Protein AF-A0AAV3Z1A8-F1 (afdb_monomer)

Foldseek 3Di:
DLLVLLVQLVVQLLLQDLPLCSLQSSLVSVCVDPVDDNDSVVSSVVLVVLLVVLVVVVVVCVVPVDDDDDDSSNVSSVSVVVSNVVSVVVNVVVVVPDDDDDDDDDDDDDDDDDDDDDDDDDDDDPPPPDDPVVVVVVVVVVVVVVVVVVVVVVVVVVVVVVVVVVVVVVVVVVVVVVVVVVVVVVVVVVVVVVCVVVVVVPD

Structure (mmCIF, N/CA/C/O backbone):
data_AF-A0AAV3Z1A8-F1
#
_entry.id   AF-A0AAV3Z1A8-F1
#
loop_
_atom_site.group_PDB
_atom_site.id
_atom_site.type_symbol
_atom_site.label_atom_id
_atom_site.label_alt_id
_atom_site.label_comp_id
_atom_site.label_asym_id
_atom_site.label_entity_id
_atom_site.label_seq_id
_atom_site.pdbx_PDB_ins_code
_atom_site.Cartn_x
_atom_site.Cartn_y
_atom_site.Cartn_z
_atom_site.occupancy
_atom_site.B_iso_or_equiv
_atom_site.auth_seq_id
_atom_site.auth_comp_id
_atom_site.auth_asym_id
_atom_site.auth_atom_id
_atom_site.pdbx_PDB_model_num
ATOM 1 N N . MET A 1 1 ? -17.062 -5.062 -14.850 1.00 76.31 1 MET A N 1
ATOM 2 C CA . MET A 1 1 ? -16.165 -5.768 -15.789 1.00 76.31 1 MET A CA 1
ATOM 3 C C . MET A 1 1 ? -14.714 -5.645 -15.342 1.00 76.31 1 MET A C 1
ATOM 5 O O . MET A 1 1 ? -14.078 -6.667 -15.139 1.00 76.31 1 MET A O 1
ATOM 9 N N . ASP A 1 2 ? -14.235 -4.425 -15.082 1.00 82.81 2 ASP A N 1
ATOM 10 C CA . ASP A 1 2 ? -12.864 -4.141 -14.620 1.00 82.81 2 ASP A CA 1
ATOM 11 C C . ASP A 1 2 ? -12.434 -4.946 -13.389 1.00 82.81 2 ASP A C 1
ATOM 13 O O . ASP A 1 2 ? -11.383 -5.568 -13.406 1.00 82.81 2 ASP A O 1
ATOM 17 N N . VAL A 1 3 ? -13.262 -4.981 -12.339 1.00 86.25 3 VAL A N 1
ATOM 18 C CA . VAL A 1 3 ? -12.967 -5.708 -11.090 1.00 86.25 3 VAL A CA 1
ATOM 19 C C . VAL A 1 3 ? -12.757 -7.204 -11.343 1.00 86.25 3 VAL A C 1
ATOM 21 O O . VAL A 1 3 ? -11.792 -7.782 -10.859 1.00 86.25 3 VAL A O 1
ATOM 24 N N . LEU A 1 4 ? -13.621 -7.825 -12.154 1.00 86.38 4 LEU A N 1
ATOM 25 C CA . LEU A 1 4 ? -13.479 -9.235 -12.528 1.00 86.38 4 LEU A CA 1
ATOM 26 C C . LEU A 1 4 ? -12.197 -9.464 -13.329 1.00 86.38 4 LEU A C 1
ATOM 28 O O . LEU A 1 4 ? -11.460 -10.396 -13.044 1.00 86.38 4 LEU A O 1
ATOM 32 N N . MET A 1 5 ? -11.899 -8.586 -14.289 1.00 88.19 5 MET A N 1
ATOM 33 C CA . MET A 1 5 ? -10.659 -8.659 -15.061 1.00 88.19 5 MET A CA 1
ATOM 34 C C . MET A 1 5 ? -9.424 -8.576 -14.156 1.00 88.19 5 MET A C 1
ATOM 36 O O . MET A 1 5 ? -8.503 -9.367 -14.315 1.00 88.19 5 MET A O 1
ATOM 40 N N . LEU A 1 6 ? -9.414 -7.648 -13.196 1.00 87.06 6 LEU A N 1
ATOM 41 C CA . LEU A 1 6 ? -8.306 -7.472 -12.257 1.00 87.06 6 LEU A CA 1
ATOM 42 C C . LEU A 1 6 ? -8.126 -8.694 -11.352 1.00 87.06 6 LEU A C 1
ATOM 44 O O . LEU A 1 6 ? -7.004 -9.170 -11.213 1.00 87.06 6 LEU A O 1
ATOM 48 N N . ARG A 1 7 ? -9.215 -9.253 -10.810 1.00 88.62 7 ARG A N 1
ATOM 49 C CA . ARG A 1 7 ? -9.169 -10.489 -10.010 1.00 88.62 7 ARG A CA 1
ATOM 50 C C . ARG A 1 7 ? -8.559 -11.655 -10.790 1.00 88.62 7 ARG A C 1
ATOM 52 O O . ARG A 1 7 ? -7.703 -12.354 -10.262 1.00 88.62 7 ARG A O 1
ATOM 59 N N . GLU A 1 8 ? -8.949 -11.835 -12.050 1.00 88.94 8 GLU A N 1
ATOM 60 C CA . GLU A 1 8 ? -8.406 -12.902 -12.902 1.00 88.94 8 GLU A CA 1
ATOM 61 C C . GLU A 1 8 ? -6.927 -12.678 -13.243 1.00 88.94 8 GLU A C 1
ATOM 63 O O . GLU A 1 8 ? -6.120 -13.609 -13.224 1.00 88.94 8 GLU A O 1
ATOM 68 N N . VAL A 1 9 ? -6.531 -11.427 -13.497 1.00 87.12 9 VAL A N 1
ATOM 69 C CA . VAL A 1 9 ? -5.122 -11.073 -13.715 1.00 87.12 9 VAL A CA 1
ATOM 70 C C . VAL A 1 9 ? -4.281 -11.393 -12.476 1.00 87.12 9 VAL A C 1
ATOM 72 O O . VAL A 1 9 ? -3.215 -11.996 -12.617 1.00 87.12 9 VAL A O 1
ATOM 75 N N . LEU A 1 10 ? -4.764 -11.046 -11.281 1.00 86.94 10 LEU A N 1
ATOM 76 C CA . LEU A 1 10 ? -4.097 -11.337 -10.009 1.00 86.94 10 LEU A CA 1
ATOM 77 C C . LEU A 1 10 ? -3.998 -12.845 -9.750 1.00 86.94 10 LEU A C 1
ATOM 79 O O . LEU A 1 10 ? -2.912 -13.353 -9.471 1.00 86.94 10 LEU A O 1
ATOM 83 N N . ALA A 1 11 ? -5.101 -13.577 -9.934 1.00 86.31 11 ALA A N 1
ATOM 84 C CA . ALA A 1 11 ? -5.150 -15.029 -9.765 1.00 86.31 11 ALA A CA 1
ATOM 85 C C . ALA A 1 11 ? -4.169 -15.761 -10.693 1.00 86.31 11 ALA A C 1
ATOM 87 O O . ALA A 1 11 ? -3.612 -16.795 -10.328 1.00 86.31 11 ALA A O 1
ATOM 88 N N . SER A 1 12 ? -3.912 -15.203 -11.878 1.00 83.19 12 SER A N 1
ATOM 89 C CA . SER A 1 12 ? -2.992 -15.789 -12.848 1.00 83.19 12 SER A CA 1
ATOM 90 C C . SER A 1 12 ? -1.511 -15.719 -12.444 1.00 83.19 12 SER A C 1
ATOM 92 O O . SER A 1 12 ? -0.687 -16.391 -13.067 1.00 83.19 12 SER A O 1
ATOM 94 N N . GLN A 1 13 ? -1.158 -14.893 -11.445 1.00 80.94 13 GLN A N 1
ATOM 95 C CA . GLN A 1 13 ? 0.213 -14.670 -10.955 1.00 80.94 13 GLN A CA 1
ATOM 96 C C . GLN A 1 13 ? 1.249 -14.414 -12.065 1.00 80.94 13 GLN A C 1
ATOM 98 O O . GLN A 1 13 ? 2.446 -14.669 -11.909 1.00 80.94 13 GLN A O 1
ATOM 103 N N . ALA A 1 14 ? 0.802 -13.887 -13.206 1.00 81.44 14 ALA A N 1
ATOM 104 C CA . ALA A 1 14 ? 1.613 -13.767 -14.410 1.00 81.44 14 ALA A CA 1
ATOM 105 C C . ALA A 1 14 ? 2.883 -12.919 -14.202 1.00 81.44 14 ALA A C 1
ATOM 107 O O . ALA A 1 14 ? 3.898 -13.152 -14.856 1.00 81.44 14 ALA A O 1
ATOM 108 N N . PHE A 1 15 ? 2.839 -11.973 -13.262 1.00 80.19 15 PHE A N 1
ATOM 109 C CA . PHE A 1 15 ? 3.929 -11.057 -12.921 1.00 80.19 15 PHE A CA 1
ATOM 110 C C . PHE A 1 15 ? 5.060 -11.696 -12.110 1.00 80.19 15 PHE A C 1
ATOM 112 O O . PHE A 1 15 ? 6.178 -11.197 -12.141 1.00 80.19 15 PHE A O 1
ATOM 119 N N . LEU A 1 16 ? 4.824 -12.836 -11.455 1.00 77.25 16 LEU A N 1
ATOM 120 C CA . LEU A 1 16 ? 5.855 -13.543 -10.686 1.00 77.25 16 LEU A CA 1
ATOM 121 C C . LEU A 1 16 ? 6.781 -14.401 -11.565 1.00 77.25 16 LEU A C 1
ATOM 123 O O . LEU A 1 16 ? 7.729 -15.018 -11.072 1.00 77.25 16 LEU A O 1
ATOM 127 N N . GLN A 1 17 ? 6.521 -14.463 -12.873 1.00 74.81 17 GLN A N 1
ATOM 128 C CA . GLN A 1 17 ? 7.343 -15.208 -13.817 1.00 74.81 17 GLN A CA 1
ATOM 129 C C . GLN A 1 17 ? 8.618 -14.428 -14.177 1.00 74.81 17 GLN A C 1
ATOM 131 O O . GLN A 1 17 ? 8.582 -13.240 -14.484 1.00 74.81 17 GLN A O 1
ATOM 136 N N . LYS A 1 18 ? 9.764 -15.122 -14.219 1.00 66.50 18 LYS A N 1
ATOM 137 C CA . LYS A 1 18 ? 11.111 -14.536 -14.416 1.00 66.50 18 LYS A CA 1
ATOM 138 C C . LYS A 1 18 ? 11.371 -13.894 -15.791 1.00 66.50 18 LYS A C 1
ATOM 140 O O . LYS A 1 18 ? 12.499 -13.520 -16.083 1.00 66.50 18 LYS A O 1
ATOM 145 N N . ASN A 1 19 ? 10.375 -13.823 -16.668 1.00 68.50 19 ASN A N 1
ATOM 146 C CA . ASN A 1 19 ? 10.551 -13.460 -18.075 1.00 68.50 19 ASN A CA 1
ATOM 147 C C . ASN A 1 19 ? 10.231 -11.988 -18.385 1.00 68.50 19 ASN A C 1
ATOM 149 O O . ASN A 1 19 ? 10.360 -11.591 -19.538 1.00 68.50 19 ASN A O 1
ATOM 153 N N . GLY A 1 20 ? 9.789 -11.183 -17.408 1.00 69.06 20 GLY A N 1
ATOM 154 C CA . GLY A 1 20 ? 9.393 -9.785 -17.649 1.00 69.06 20 GLY A CA 1
ATOM 155 C C . GLY A 1 20 ? 8.190 -9.641 -18.596 1.00 69.06 20 GLY A C 1
ATOM 156 O O . GLY A 1 20 ? 7.862 -8.544 -19.040 1.00 69.06 20 GLY A O 1
ATOM 157 N N . LEU A 1 21 ? 7.512 -10.750 -18.915 1.00 79.12 21 LEU A N 1
ATOM 158 C CA . LEU A 1 21 ? 6.366 -10.810 -19.823 1.00 79.12 21 LEU A CA 1
ATOM 159 C C . LEU A 1 21 ? 5.036 -10.851 -19.061 1.00 79.12 21 LEU A C 1
ATOM 161 O O . LEU A 1 21 ? 4.010 -11.189 -19.649 1.00 79.12 21 LEU A O 1
ATOM 165 N N . GLY A 1 22 ? 5.021 -10.472 -17.779 1.00 82.50 22 GLY A N 1
ATOM 166 C CA . GLY A 1 22 ? 3.860 -10.628 -16.897 1.00 82.50 22 GLY A CA 1
ATOM 167 C C . GLY A 1 22 ? 2.566 -10.041 -17.459 1.00 82.50 22 GLY A C 1
ATOM 168 O O . GLY A 1 22 ? 1.536 -10.706 -17.457 1.00 82.50 22 GLY A O 1
ATOM 169 N N . ARG A 1 23 ? 2.624 -8.857 -18.081 1.00 82.06 23 ARG A N 1
ATOM 170 C CA . ARG A 1 23 ? 1.449 -8.238 -18.725 1.00 82.06 23 ARG A CA 1
ATOM 171 C C . ARG A 1 23 ? 0.947 -9.001 -19.950 1.00 82.06 23 ARG A C 1
ATOM 173 O O . ARG A 1 23 ? -0.256 -9.046 -20.194 1.00 82.06 23 ARG A O 1
ATOM 180 N N . LYS A 1 24 ? 1.861 -9.566 -20.742 1.00 84.12 24 LYS A N 1
ATOM 181 C CA . LYS A 1 24 ? 1.503 -10.380 -21.909 1.00 84.12 24 LYS A CA 1
ATOM 182 C C . LYS A 1 24 ? 0.855 -11.681 -21.442 1.00 84.12 24 LYS A C 1
ATOM 184 O O . LYS A 1 24 ? -0.243 -11.991 -21.881 1.00 84.12 24 LYS A O 1
ATOM 189 N N . ASN A 1 25 ? 1.482 -12.355 -20.483 1.00 85.88 25 ASN A N 1
ATOM 190 C CA . ASN A 1 25 ? 1.005 -13.626 -19.949 1.00 85.88 25 ASN A CA 1
ATOM 191 C C . ASN A 1 25 ? -0.345 -13.456 -19.233 1.00 85.88 25 ASN A C 1
ATOM 193 O O . ASN A 1 25 ? -1.235 -14.279 -19.404 1.00 85.88 25 ASN A O 1
ATOM 197 N N . ALA A 1 26 ? -0.550 -12.349 -18.513 1.00 85.62 26 ALA A N 1
ATOM 198 C CA . ALA A 1 26 ? -1.846 -11.995 -17.940 1.00 85.62 26 ALA A CA 1
ATOM 199 C C . ALA A 1 26 ? -2.930 -11.845 -19.020 1.00 85.62 26 ALA A C 1
ATOM 201 O O . ALA A 1 26 ? -4.020 -12.396 -18.889 1.00 85.62 26 ALA A O 1
ATOM 202 N N . ALA A 1 27 ? -2.633 -11.128 -20.108 1.00 85.62 27 ALA A N 1
ATOM 203 C CA . ALA A 1 27 ? -3.575 -10.955 -21.211 1.00 85.62 27 ALA A CA 1
ATOM 204 C C . ALA A 1 27 ? -3.868 -12.283 -21.938 1.00 85.62 27 ALA A C 1
ATOM 206 O O . ALA A 1 27 ? -5.027 -12.544 -22.266 1.00 85.62 27 ALA A O 1
ATOM 207 N N . ASP A 1 28 ? -2.851 -13.131 -22.125 1.00 86.50 28 ASP A N 1
ATOM 208 C CA . ASP A 1 28 ? -2.975 -14.471 -22.713 1.00 86.50 28 ASP A CA 1
ATOM 209 C C . ASP A 1 28 ? -3.840 -15.394 -21.834 1.00 86.50 28 ASP A C 1
ATOM 211 O O . ASP A 1 28 ? -4.695 -16.115 -22.347 1.00 86.50 28 ASP A O 1
ATOM 215 N N . ASN A 1 29 ? -3.687 -15.334 -20.509 1.00 85.69 29 ASN A N 1
ATOM 216 C CA . ASN A 1 29 ? -4.499 -16.108 -19.565 1.00 85.69 29 ASN A CA 1
ATOM 217 C C . ASN A 1 29 ? -5.956 -15.658 -19.575 1.00 85.69 29 ASN A C 1
ATOM 219 O O . ASN A 1 29 ? -6.864 -16.487 -19.611 1.00 85.69 29 ASN A O 1
ATOM 223 N N . LEU A 1 30 ? -6.192 -14.344 -19.626 1.00 86.75 30 LEU A N 1
ATOM 224 C CA . LEU A 1 30 ? -7.544 -13.833 -19.759 1.00 86.75 30 LEU A CA 1
ATOM 225 C C . LEU A 1 30 ? -8.202 -14.409 -21.022 1.00 86.75 30 LEU A C 1
ATOM 227 O O . LEU A 1 30 ? -9.392 -14.723 -20.972 1.00 86.75 30 LEU A O 1
ATOM 231 N N . LEU A 1 31 ? -7.502 -14.508 -22.167 1.00 85.12 31 LEU A N 1
ATOM 232 C CA . LEU A 1 31 ? -8.096 -14.966 -23.442 1.00 85.12 31 LEU A CA 1
ATOM 233 C C . LEU A 1 31 ? -8.766 -16.335 -23.350 1.00 85.12 31 LEU A C 1
ATOM 235 O O . LEU A 1 31 ? -9.715 -16.593 -24.086 1.00 85.12 31 LEU A O 1
ATOM 239 N N . GLN A 1 32 ? -8.283 -17.183 -22.448 1.00 84.19 32 GLN A N 1
ATOM 240 C CA . GLN A 1 32 ? -8.809 -18.526 -22.227 1.00 84.19 32 GLN A CA 1
ATOM 241 C C . GLN A 1 32 ? -10.168 -18.510 -21.512 1.00 84.19 32 GLN A C 1
ATOM 243 O O . GLN A 1 32 ? -10.882 -19.510 -21.512 1.00 84.19 32 GLN A O 1
ATOM 248 N N . LEU A 1 33 ? -10.546 -17.373 -20.922 1.00 83.50 33 LEU A N 1
ATOM 249 C CA . LEU A 1 33 ? -11.790 -17.213 -20.189 1.00 83.50 33 LEU A CA 1
ATOM 250 C C . LEU A 1 33 ? -12.920 -16.734 -21.120 1.00 83.50 33 LEU A C 1
ATOM 252 O O . LEU A 1 33 ? -12.796 -15.676 -21.752 1.00 83.50 33 LEU A O 1
ATOM 256 N N . PRO A 1 34 ? -14.069 -17.438 -21.145 1.00 81.69 34 PRO A N 1
ATOM 257 C CA . PRO A 1 34 ? -15.191 -17.133 -22.039 1.00 81.69 34 PRO A CA 1
ATOM 258 C C . PRO A 1 34 ? -15.918 -15.829 -21.679 1.00 81.69 34 PRO A C 1
ATOM 260 O O . PRO A 1 34 ? -16.685 -15.302 -22.478 1.00 81.69 34 PRO A O 1
ATOM 263 N N . VAL A 1 35 ? -15.679 -15.303 -20.475 1.00 84.62 35 VAL A N 1
ATOM 264 C CA . VAL A 1 35 ? -16.327 -14.095 -19.942 1.00 84.62 35 VAL A CA 1
ATOM 265 C C . VAL A 1 35 ? -15.808 -12.818 -20.619 1.00 84.62 35 VAL A C 1
ATOM 267 O O . VAL A 1 35 ? -16.458 -11.777 -20.564 1.00 84.62 35 VAL A O 1
ATOM 270 N N . PHE A 1 36 ? -14.652 -12.878 -21.283 1.00 81.12 36 PHE A N 1
ATOM 271 C CA . PHE A 1 36 ? -13.975 -11.705 -21.832 1.00 81.12 36 PHE A CA 1
ATOM 272 C C . PHE A 1 36 ? -13.894 -11.745 -23.376 1.00 81.12 36 PHE A C 1
ATOM 274 O O . PHE A 1 36 ? -13.759 -12.823 -23.957 1.00 81.12 36 PHE A O 1
ATOM 281 N N . PRO A 1 37 ? -13.894 -10.591 -24.077 1.00 78.62 37 PRO A N 1
ATOM 282 C CA . PRO A 1 37 ? -13.829 -10.537 -25.548 1.00 78.62 37 PRO A CA 1
ATOM 283 C C . PRO A 1 37 ? -12.495 -11.063 -26.102 1.00 78.62 37 PRO A C 1
ATOM 285 O O . PRO A 1 37 ? -11.460 -10.688 -25.568 1.00 78.62 37 PRO A O 1
ATOM 288 N N . PRO A 1 38 ? -12.426 -11.864 -27.177 1.00 76.50 38 PRO A N 1
ATOM 289 C CA . PRO A 1 38 ? -11.227 -12.629 -27.581 1.00 76.50 38 PRO A CA 1
ATOM 290 C C . PRO A 1 38 ? -10.030 -11.811 -28.123 1.00 76.50 38 PRO A C 1
ATOM 292 O O . PRO A 1 38 ? -9.092 -12.377 -28.675 1.00 76.50 38 PRO A O 1
ATOM 295 N N . MET A 1 39 ? -10.021 -10.484 -27.987 1.00 79.44 39 MET A N 1
ATOM 296 C CA . MET A 1 39 ? -8.947 -9.632 -28.506 1.00 79.44 39 MET A CA 1
ATOM 297 C C . MET A 1 39 ? -7.838 -9.398 -27.472 1.00 79.44 39 MET A C 1
ATOM 299 O O . MET A 1 39 ? -8.053 -8.735 -26.457 1.00 79.44 39 MET A O 1
ATOM 303 N N . LEU A 1 40 ? -6.631 -9.900 -27.757 1.00 72.19 40 LEU A N 1
ATOM 304 C CA . LEU A 1 40 ? -5.463 -9.787 -26.871 1.00 72.19 40 LEU A CA 1
ATOM 305 C C . LEU A 1 40 ? -5.012 -8.337 -26.662 1.00 72.19 40 LEU A C 1
ATOM 307 O O . LEU A 1 40 ? -4.776 -7.906 -25.534 1.00 72.19 40 LEU A O 1
ATOM 311 N N . THR A 1 41 ? -4.882 -7.594 -27.764 1.00 74.44 41 THR A N 1
ATOM 312 C CA . THR A 1 41 ? -4.436 -6.194 -27.776 1.00 74.44 41 THR A CA 1
ATOM 313 C C . THR A 1 41 ? -5.360 -5.329 -26.936 1.00 74.44 41 THR A C 1
ATOM 315 O O . THR A 1 41 ? -4.886 -4.648 -26.031 1.00 74.44 41 THR A O 1
ATOM 318 N N . ALA A 1 42 ? -6.672 -5.479 -27.131 1.00 76.94 42 ALA A N 1
ATOM 319 C CA . ALA A 1 42 ? -7.680 -4.777 -26.347 1.00 76.94 42 ALA A CA 1
ATOM 320 C C . ALA A 1 42 ? -7.541 -5.054 -24.840 1.00 76.94 42 ALA A C 1
ATOM 322 O O . ALA A 1 42 ? -7.588 -4.128 -24.043 1.00 76.94 42 ALA A O 1
ATOM 323 N N . ARG A 1 43 ? -7.295 -6.303 -24.420 1.00 76.06 43 ARG A N 1
ATOM 324 C CA . ARG A 1 43 ? -7.154 -6.651 -22.989 1.00 76.06 43 ARG A CA 1
ATOM 325 C C . ARG A 1 43 ? -5.895 -6.073 -22.362 1.00 76.06 43 ARG A C 1
ATOM 327 O O . ARG A 1 43 ? -5.951 -5.527 -21.263 1.00 76.06 43 ARG A O 1
ATOM 334 N N . ARG A 1 44 ? -4.765 -6.170 -23.067 1.00 81.25 44 ARG A N 1
ATOM 335 C CA . ARG A 1 44 ? -3.501 -5.579 -22.616 1.00 81.25 44 ARG A CA 1
ATOM 336 C C . ARG A 1 44 ? -3.639 -4.064 -22.472 1.00 81.25 44 ARG A C 1
ATOM 338 O O . ARG A 1 44 ? -3.191 -3.504 -21.476 1.00 81.25 44 ARG A O 1
ATOM 345 N N . GLU A 1 45 ? -4.265 -3.415 -23.447 1.00 81.50 45 GLU A N 1
ATOM 346 C CA . GLU A 1 45 ? -4.532 -1.977 -23.430 1.00 81.50 45 GLU A CA 1
ATOM 347 C C . GLU A 1 45 ? -5.494 -1.592 -22.306 1.00 81.50 45 GLU A C 1
ATOM 349 O O . GLU A 1 45 ? -5.191 -0.662 -21.567 1.00 81.50 45 GLU A O 1
ATOM 354 N N . CY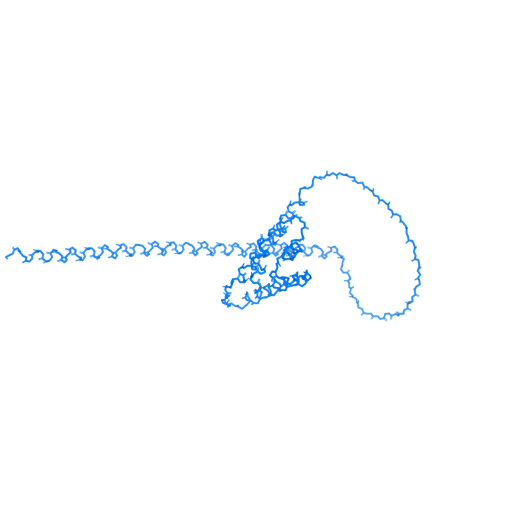S A 1 46 ? -6.581 -2.338 -22.097 1.00 82.31 46 CYS A N 1
ATOM 355 C CA . CYS A 1 46 ? -7.522 -2.097 -21.004 1.00 82.31 46 CYS A CA 1
ATOM 356 C C . CYS A 1 46 ? -6.834 -2.147 -19.634 1.00 82.31 46 CYS A C 1
ATOM 358 O O . CYS A 1 46 ? -6.945 -1.193 -18.866 1.00 82.31 46 CYS A O 1
ATOM 360 N N . THR A 1 47 ? -6.080 -3.207 -19.329 1.00 81.81 47 THR A N 1
ATOM 361 C CA . THR A 1 47 ? -5.371 -3.313 -18.042 1.00 81.81 47 THR A CA 1
ATOM 362 C C . THR A 1 47 ? -4.315 -2.213 -17.893 1.00 81.81 47 THR A C 1
ATOM 364 O O . THR A 1 47 ? -4.196 -1.614 -16.827 1.00 81.81 47 THR A O 1
ATOM 367 N N . ASN A 1 48 ? -3.592 -1.876 -18.968 1.00 86.88 48 ASN A N 1
ATOM 368 C CA . ASN A 1 48 ? -2.626 -0.775 -18.954 1.00 86.88 48 ASN A CA 1
ATOM 369 C C . ASN A 1 48 ? -3.293 0.576 -18.679 1.00 86.88 48 ASN A C 1
ATOM 371 O O . ASN A 1 48 ? -2.779 1.349 -17.877 1.00 86.88 48 ASN A O 1
ATOM 375 N N . LEU A 1 49 ? -4.419 0.862 -19.333 1.00 86.50 49 LEU A N 1
ATOM 376 C CA . LEU A 1 49 ? -5.161 2.107 -19.154 1.00 86.50 49 LEU A CA 1
ATOM 377 C C . LEU A 1 49 ? -5.667 2.242 -17.719 1.00 86.50 49 LEU A C 1
ATOM 379 O O . LEU A 1 49 ? -5.496 3.306 -17.132 1.00 86.50 49 LEU A O 1
ATOM 383 N N . LEU A 1 50 ? -6.198 1.164 -17.133 1.00 86.81 50 LEU A N 1
ATOM 384 C CA . LEU A 1 50 ? -6.635 1.148 -15.735 1.00 86.81 50 LEU A CA 1
ATOM 385 C C . LEU A 1 50 ? -5.489 1.470 -14.772 1.00 86.81 50 LEU A C 1
ATOM 387 O O . LEU A 1 50 ? -5.642 2.326 -13.904 1.00 86.81 50 LEU A O 1
ATOM 391 N N . VAL A 1 51 ? -4.327 0.842 -14.962 1.00 87.19 51 VAL A N 1
ATOM 392 C CA . VAL A 1 51 ? -3.138 1.108 -14.141 1.00 87.19 51 VAL A CA 1
ATOM 393 C C . VAL A 1 51 ? -2.624 2.537 -14.347 1.00 87.19 51 VAL A C 1
ATOM 395 O O . VAL A 1 51 ? -2.305 3.229 -13.384 1.00 87.19 51 VAL A O 1
ATOM 398 N N . CYS A 1 52 ? -2.544 3.009 -15.594 1.00 87.56 52 CYS A N 1
ATOM 399 C CA . CYS A 1 52 ? -2.085 4.363 -15.905 1.00 87.56 52 CYS A CA 1
ATOM 400 C C . CYS A 1 52 ? -3.011 5.437 -15.334 1.00 87.56 52 CYS A C 1
ATOM 402 O O . CYS A 1 52 ? -2.525 6.470 -14.878 1.00 87.56 52 CYS A O 1
ATOM 404 N N . GLN A 1 53 ? -4.322 5.211 -15.379 1.00 86.75 53 GLN A N 1
ATOM 405 C CA . GLN A 1 53 ? -5.306 6.126 -14.821 1.00 86.75 53 GLN A CA 1
ATOM 406 C C . GLN A 1 53 ? -5.212 6.149 -13.297 1.00 86.75 53 GLN A C 1
ATOM 408 O O . GLN A 1 53 ? -5.038 7.218 -12.731 1.00 86.75 53 GLN A O 1
ATOM 413 N N . PHE A 1 54 ? -5.141 4.984 -12.653 1.00 86.69 54 PHE A N 1
ATOM 414 C CA . PHE A 1 54 ? -4.972 4.892 -11.203 1.00 86.69 54 PHE A CA 1
ATOM 415 C C . PHE A 1 54 ? -3.698 5.580 -10.694 1.00 86.69 54 PHE A C 1
ATOM 417 O O . PHE A 1 54 ? -3.750 6.343 -9.736 1.00 86.69 54 PHE A O 1
ATOM 424 N N . LYS A 1 55 ? -2.555 5.405 -11.376 1.00 86.94 55 LYS A N 1
ATOM 425 C CA . LYS A 1 55 ? -1.315 6.123 -11.025 1.00 86.94 55 LYS A CA 1
ATOM 426 C C . LYS A 1 55 ? -1.468 7.645 -11.131 1.00 86.94 55 LYS A C 1
ATOM 428 O O . LYS A 1 55 ? -0.887 8.371 -10.330 1.00 86.94 55 LYS A O 1
ATOM 433 N N . LYS A 1 56 ? -2.215 8.136 -12.125 1.00 85.88 56 LYS A N 1
ATOM 434 C CA . LYS A 1 56 ? -2.491 9.573 -12.279 1.00 85.88 56 LYS A CA 1
ATOM 435 C C . LYS A 1 56 ? -3.417 10.079 -11.179 1.00 85.88 56 LYS A C 1
ATOM 437 O O . LYS A 1 56 ? -3.102 11.106 -10.587 1.00 85.88 56 LYS A O 1
ATOM 442 N N . ASP A 1 57 ? -4.487 9.341 -10.899 1.00 82.31 57 ASP A N 1
ATOM 443 C CA . ASP A 1 57 ? -5.488 9.689 -9.891 1.00 82.31 57 ASP A CA 1
ATOM 444 C C . ASP A 1 57 ? -4.853 9.736 -8.490 1.00 82.31 57 ASP A C 1
ATOM 446 O O . ASP A 1 57 ? -5.041 10.704 -7.754 1.00 82.31 57 ASP A O 1
ATOM 450 N N . ARG A 1 58 ? -3.970 8.780 -8.173 1.00 82.06 58 ARG A N 1
ATOM 451 C CA . ARG A 1 58 ? -3.182 8.780 -6.934 1.00 82.06 58 ARG A CA 1
ATOM 452 C C . ARG A 1 58 ? -2.279 10.012 -6.813 1.00 82.06 58 ARG A C 1
ATOM 454 O O . ARG A 1 58 ? -2.286 10.685 -5.791 1.00 82.06 58 ARG A O 1
ATOM 461 N N . LEU A 1 59 ? -1.546 10.372 -7.871 1.00 79.50 59 LEU A N 1
ATOM 462 C CA . LEU A 1 59 ? -0.691 11.572 -7.872 1.00 79.50 59 LEU A CA 1
ATOM 463 C C . LEU A 1 59 ? -1.484 12.878 -7.728 1.00 79.50 59 LEU A C 1
ATOM 465 O O . LEU A 1 59 ? -0.928 13.888 -7.291 1.00 79.50 59 LEU A O 1
ATOM 469 N N . THR A 1 60 ? -2.746 12.899 -8.159 1.00 75.69 60 THR A N 1
ATOM 470 C CA . THR A 1 60 ? -3.635 14.043 -7.938 1.00 75.69 60 THR A CA 1
ATOM 471 C C . THR A 1 60 ? -4.200 14.050 -6.519 1.00 75.69 60 THR A C 1
ATOM 473 O O . THR A 1 60 ? -4.186 15.107 -5.891 1.00 75.69 60 THR A O 1
ATOM 476 N N . ASN A 1 61 ? -4.584 12.889 -5.984 1.00 70.75 61 ASN A N 1
ATOM 477 C CA . ASN A 1 61 ? -5.130 12.735 -4.634 1.00 70.75 61 ASN A CA 1
ATOM 478 C C . ASN A 1 61 ? -4.077 12.945 -3.537 1.00 70.75 61 ASN A C 1
ATOM 480 O O . ASN A 1 61 ? -4.380 13.514 -2.503 1.00 70.75 61 ASN A O 1
ATOM 484 N N . GLU A 1 62 ? -2.811 12.596 -3.758 1.00 67.50 62 GLU A N 1
ATOM 485 C CA . GLU A 1 62 ? -1.733 12.923 -2.810 1.00 67.50 62 GLU A CA 1
ATOM 486 C C . GLU A 1 62 ? -1.507 14.448 -2.698 1.00 67.50 62 GLU A C 1
ATOM 488 O O . GLU A 1 62 ? -1.028 14.944 -1.679 1.00 67.50 62 GLU A O 1
ATOM 493 N N . LYS A 1 63 ? -1.867 15.221 -3.735 1.00 67.94 63 LYS A N 1
ATOM 494 C CA . LYS A 1 63 ? -1.693 16.687 -3.776 1.00 67.94 63 LYS A CA 1
ATOM 495 C C . LYS A 1 63 ? -2.888 17.457 -3.227 1.00 67.94 63 LYS A C 1
ATOM 497 O O . LYS A 1 63 ? -2.722 18.572 -2.737 1.00 67.94 63 LYS A O 1
ATOM 502 N N . SER A 1 64 ? -4.086 16.898 -3.333 1.00 61.91 64 SER A N 1
ATOM 503 C CA . SER A 1 64 ? -5.298 17.432 -2.720 1.00 61.91 64 SER A CA 1
ATOM 504 C C . SER A 1 64 ? -5.632 16.546 -1.532 1.00 61.91 64 SER A C 1
ATOM 506 O O . SER A 1 64 ? -6.053 15.435 -1.781 1.00 61.91 64 SER A O 1
ATOM 508 N N . SER A 1 65 ? -5.459 17.008 -0.289 1.00 53.50 65 SER A N 1
ATOM 509 C CA . SER A 1 65 ? -5.629 16.278 0.991 1.00 53.50 65 SER A CA 1
ATOM 510 C C . SER A 1 65 ? -7.022 15.650 1.256 1.00 53.50 65 SER A C 1
ATOM 512 O O . SER A 1 65 ? -7.549 15.724 2.367 1.00 53.50 65 SER A O 1
ATOM 514 N N . GLY A 1 66 ? -7.676 15.124 0.231 1.00 53.31 66 GLY A N 1
ATOM 515 C CA . GLY A 1 66 ? -8.979 14.502 0.248 1.00 53.31 66 GLY A CA 1
ATOM 516 C C . GLY A 1 66 ? -8.862 13.048 0.670 1.00 53.31 66 GLY A C 1
ATOM 517 O O . GLY A 1 66 ? -7.903 12.353 0.349 1.00 53.31 66 GLY A O 1
ATOM 518 N N . ILE A 1 67 ? -9.871 12.614 1.412 1.00 52.97 67 ILE A N 1
ATOM 519 C CA . ILE A 1 67 ? -10.058 11.226 1.812 1.00 52.97 67 ILE A CA 1
ATOM 520 C C . ILE A 1 67 ? -10.284 10.414 0.533 1.00 52.97 67 ILE A C 1
ATOM 522 O O . ILE A 1 67 ? -11.258 10.651 -0.182 1.00 52.97 67 ILE A O 1
ATOM 526 N N . GLU A 1 68 ? -9.376 9.487 0.236 1.00 60.84 68 GLU A N 1
ATOM 527 C CA . GLU A 1 68 ? -9.559 8.536 -0.857 1.00 60.84 68 GLU A CA 1
ATOM 528 C C . GLU A 1 68 ? -10.687 7.563 -0.497 1.00 60.84 68 GLU A C 1
ATOM 530 O O . GLU A 1 68 ? -10.649 6.893 0.538 1.00 60.84 68 GLU A O 1
ATOM 535 N N . GLU A 1 69 ? -11.705 7.469 -1.354 1.00 64.31 69 GLU A N 1
ATOM 536 C CA . GLU A 1 69 ? -12.646 6.355 -1.286 1.00 64.31 69 GLU A CA 1
ATOM 537 C C . GLU A 1 69 ? -11.905 5.079 -1.685 1.00 64.31 69 GLU A C 1
ATOM 539 O O . GLU A 1 69 ? -11.623 4.831 -2.860 1.00 64.31 69 GLU A O 1
ATOM 544 N N . VAL A 1 70 ? -11.587 4.258 -0.686 1.00 75.25 70 VAL A N 1
ATOM 545 C CA . VAL A 1 70 ? -11.029 2.927 -0.905 1.00 75.25 70 VAL A CA 1
ATOM 546 C C . VAL A 1 70 ? -12.117 2.065 -1.539 1.00 75.25 70 VAL A C 1
ATOM 548 O O . VAL A 1 70 ? -13.049 1.603 -0.879 1.00 75.25 70 VAL A O 1
ATOM 551 N N . THR A 1 71 ? -12.013 1.864 -2.849 1.00 83.81 71 THR A N 1
ATOM 552 C CA . THR A 1 71 ? -12.914 1.002 -3.611 1.00 83.81 71 THR A CA 1
ATOM 553 C C . THR A 1 71 ? -12.263 -0.356 -3.829 1.00 83.81 71 THR A C 1
ATOM 555 O O . THR A 1 71 ? -11.045 -0.493 -3.859 1.00 83.81 71 THR A O 1
ATOM 558 N N . GLU A 1 72 ? -13.064 -1.393 -4.060 1.00 84.25 72 GLU A N 1
ATOM 559 C CA . GLU A 1 72 ? -12.521 -2.716 -4.391 1.00 84.25 72 GLU A CA 1
ATOM 560 C C . GLU A 1 72 ? -11.566 -2.659 -5.599 1.00 84.25 72 GLU A C 1
ATOM 562 O O . GLU A 1 72 ? -10.534 -3.323 -5.637 1.00 84.25 72 GLU A O 1
ATOM 567 N N . LYS A 1 73 ? -11.878 -1.800 -6.573 1.00 86.12 73 LYS A N 1
ATOM 568 C CA . LYS A 1 73 ? -11.033 -1.563 -7.742 1.00 86.12 73 LYS A CA 1
ATOM 569 C C . LYS A 1 73 ? -9.669 -0.971 -7.362 1.00 86.12 73 LYS A C 1
ATOM 571 O O . LYS A 1 73 ? -8.683 -1.395 -7.956 1.00 86.12 73 LYS A O 1
ATOM 576 N N . SER A 1 74 ? -9.599 -0.026 -6.416 1.00 86.06 74 SER A N 1
ATOM 577 C CA . SER A 1 74 ? -8.319 0.562 -5.989 1.00 86.06 74 SER A CA 1
ATOM 578 C C . SER A 1 74 ? -7.458 -0.454 -5.241 1.00 86.06 74 SER A C 1
ATOM 580 O O . SER A 1 74 ? -6.287 -0.593 -5.574 1.00 86.06 74 SER A O 1
ATOM 582 N N . ILE A 1 75 ? -8.058 -1.258 -4.353 1.00 87.31 75 ILE A N 1
ATOM 583 C CA . ILE A 1 75 ? -7.358 -2.341 -3.637 1.00 87.31 75 ILE A CA 1
ATOM 584 C C . ILE A 1 75 ? -6.723 -3.330 -4.628 1.00 87.31 75 ILE A C 1
ATOM 586 O O . ILE A 1 75 ? -5.539 -3.642 -4.536 1.00 87.31 75 ILE A O 1
ATOM 590 N N . LEU A 1 76 ? -7.489 -3.795 -5.621 1.00 88.00 76 LEU A N 1
ATOM 591 C CA . LEU A 1 76 ? -6.984 -4.754 -6.611 1.00 88.00 76 LEU A CA 1
ATOM 592 C C . LEU A 1 76 ? -5.881 -4.157 -7.500 1.00 88.00 76 LEU A C 1
ATOM 594 O O . LEU A 1 76 ? -4.994 -4.876 -7.955 1.00 88.00 76 LEU A O 1
ATOM 598 N N . LEU A 1 77 ? -5.929 -2.850 -7.774 1.00 88.88 77 LEU A N 1
ATOM 599 C CA . LEU A 1 77 ? -4.890 -2.162 -8.543 1.00 88.88 77 LEU A CA 1
ATOM 600 C C . LEU A 1 77 ? -3.607 -1.960 -7.726 1.00 88.88 77 LEU A C 1
ATOM 602 O O . LEU A 1 77 ? -2.521 -2.090 -8.287 1.00 88.88 77 LEU A O 1
ATOM 606 N N . GLU A 1 78 ? -3.710 -1.698 -6.424 1.00 89.25 78 GLU A N 1
ATOM 607 C CA . GLU A 1 78 ? -2.561 -1.649 -5.509 1.00 89.25 78 GLU A CA 1
ATOM 608 C C . GLU A 1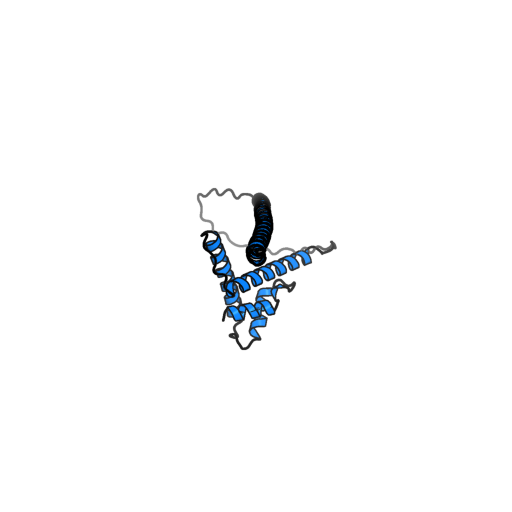 78 ? -1.882 -3.011 -5.369 1.00 89.25 78 GLU A C 1
ATOM 610 O O . GLU A 1 78 ? -0.654 -3.106 -5.441 1.00 89.25 78 GLU A O 1
ATOM 615 N N . GLU A 1 79 ? -2.667 -4.079 -5.237 1.00 88.81 79 GLU A N 1
ATOM 616 C CA . GLU A 1 79 ? -2.145 -5.444 -5.193 1.00 88.81 79 GLU A CA 1
ATOM 617 C C . GLU A 1 79 ? -1.438 -5.804 -6.508 1.00 88.81 79 GLU A C 1
ATOM 619 O O . GLU A 1 79 ? -0.335 -6.356 -6.504 1.00 88.81 79 GLU A O 1
ATOM 624 N N . LEU A 1 80 ? -2.021 -5.411 -7.646 1.00 87.75 80 LEU A N 1
ATOM 625 C CA . LEU A 1 80 ? -1.436 -5.644 -8.965 1.00 87.75 80 LEU A CA 1
ATOM 626 C C . LEU A 1 80 ? -0.092 -4.927 -9.132 1.00 87.75 80 LEU A C 1
ATOM 628 O O . LEU A 1 80 ? 0.851 -5.511 -9.665 1.00 87.75 80 LEU A O 1
ATOM 632 N N . LEU A 1 81 ? -0.003 -3.676 -8.675 1.00 88.50 81 LEU A N 1
ATOM 633 C CA . LEU A 1 81 ? 1.241 -2.908 -8.689 1.00 88.50 81 LEU A CA 1
ATOM 634 C C . LEU A 1 81 ? 2.299 -3.531 -7.781 1.00 88.50 81 LEU A C 1
ATOM 636 O O . LEU A 1 81 ? 3.448 -3.665 -8.193 1.00 88.50 81 LEU A O 1
ATOM 640 N N . SER A 1 82 ? 1.899 -3.982 -6.593 1.00 87.69 82 SER A N 1
ATOM 641 C CA . SER A 1 82 ? 2.795 -4.652 -5.648 1.00 87.69 82 SER A CA 1
ATOM 642 C C . SER A 1 82 ? 3.390 -5.936 -6.241 1.00 87.69 82 SER A C 1
ATOM 644 O O . SER A 1 82 ? 4.589 -6.182 -6.118 1.00 87.69 82 SER A O 1
ATOM 646 N N . LEU A 1 83 ? 2.578 -6.733 -6.947 1.00 85.62 83 LEU A N 1
ATOM 647 C CA . LEU A 1 83 ? 3.037 -7.944 -7.638 1.00 85.62 83 LEU A CA 1
ATOM 648 C C . LEU A 1 83 ? 3.927 -7.646 -8.851 1.00 85.62 83 LEU A C 1
ATOM 650 O O . LEU A 1 83 ? 4.848 -8.414 -9.133 1.00 85.62 83 LEU A O 1
ATOM 654 N N . GLU A 1 84 ? 3.663 -6.558 -9.578 1.00 84.50 84 GLU A N 1
ATOM 655 C CA . GLU A 1 84 ? 4.523 -6.102 -10.674 1.00 84.50 84 GLU A CA 1
ATOM 656 C C . GLU A 1 84 ? 5.910 -5.706 -10.143 1.00 84.50 84 GLU A C 1
ATOM 658 O O . GLU A 1 84 ? 6.918 -6.205 -10.642 1.00 84.50 84 GLU A O 1
ATOM 663 N N . GLU A 1 85 ? 5.967 -4.915 -9.070 1.00 85.06 85 GLU A N 1
ATOM 664 C CA . GLU A 1 85 ? 7.217 -4.524 -8.408 1.00 85.06 85 GLU A CA 1
ATOM 665 C C . GLU A 1 85 ? 7.971 -5.720 -7.810 1.00 85.06 85 GLU A C 1
ATOM 667 O O . GLU A 1 85 ? 9.199 -5.799 -7.900 1.00 85.06 85 GLU A O 1
ATOM 672 N N . GLU A 1 86 ? 7.263 -6.678 -7.206 1.00 83.25 86 GLU A N 1
ATOM 673 C CA . GLU A 1 86 ? 7.868 -7.911 -6.699 1.00 83.25 86 GLU A CA 1
ATOM 674 C C . GLU A 1 86 ? 8.437 -8.769 -7.841 1.00 83.25 86 GLU A C 1
ATOM 676 O O . GLU A 1 86 ? 9.542 -9.308 -7.725 1.00 83.25 86 GLU A O 1
ATOM 681 N N . GLY A 1 87 ? 7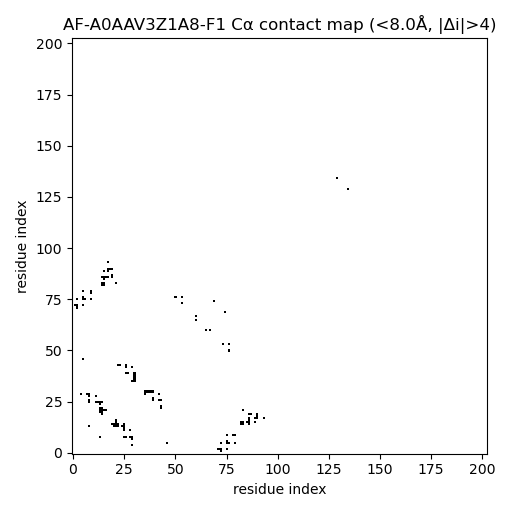.712 -8.869 -8.957 1.00 80.81 87 GLY A N 1
ATOM 682 C CA . GLY A 1 87 ? 8.165 -9.543 -10.171 1.00 80.81 87 GLY A CA 1
ATOM 683 C C . GLY A 1 87 ? 9.431 -8.913 -10.749 1.00 80.81 87 GLY A C 1
ATOM 684 O O . GLY A 1 87 ? 10.402 -9.618 -11.037 1.00 80.81 87 GLY A O 1
ATOM 685 N N . GLU A 1 88 ? 9.461 -7.584 -10.851 1.00 82.31 88 GLU A N 1
ATOM 686 C CA . GLU A 1 88 ? 10.630 -6.823 -11.299 1.00 82.31 88 GLU A CA 1
ATOM 687 C C . GLU A 1 88 ? 11.824 -6.999 -10.352 1.00 82.31 88 GLU A C 1
ATOM 689 O O . GLU A 1 88 ? 12.945 -7.250 -10.804 1.00 82.31 88 GLU A O 1
ATOM 694 N N . ARG A 1 89 ? 11.595 -6.955 -9.034 1.00 81.44 89 ARG A N 1
ATOM 695 C CA . ARG A 1 89 ? 12.635 -7.180 -8.020 1.00 81.44 89 ARG A CA 1
ATOM 696 C C . ARG A 1 89 ? 13.239 -8.577 -8.131 1.00 81.44 89 ARG A C 1
ATOM 698 O O . ARG A 1 89 ? 14.459 -8.711 -8.195 1.00 81.44 89 ARG A O 1
ATOM 705 N N . LYS A 1 90 ? 12.399 -9.613 -8.232 1.00 77.06 90 LYS A N 1
ATOM 706 C CA . LYS A 1 90 ? 12.842 -11.005 -8.421 1.00 77.06 90 LYS A CA 1
ATOM 707 C C . LYS A 1 90 ? 13.587 -11.200 -9.741 1.00 77.06 90 LYS A C 1
ATOM 709 O O . LYS A 1 90 ? 14.534 -11.987 -9.795 1.00 77.06 90 LYS A O 1
ATOM 714 N N . ALA A 1 91 ? 13.190 -10.497 -10.802 1.00 75.19 91 ALA A N 1
ATOM 715 C CA . ALA A 1 91 ? 13.905 -10.521 -12.075 1.00 75.19 91 ALA A CA 1
ATOM 716 C C . ALA A 1 91 ? 15.300 -9.876 -11.961 1.00 75.19 91 ALA A C 1
ATOM 718 O O . ALA A 1 91 ? 16.267 -10.439 -12.476 1.00 75.19 91 ALA A O 1
ATOM 719 N N . MET A 1 92 ? 15.436 -8.757 -11.237 1.00 71.12 92 MET A N 1
ATOM 720 C CA . MET A 1 92 ? 16.738 -8.120 -10.986 1.00 71.12 92 MET A CA 1
ATOM 721 C C . MET A 1 92 ? 17.651 -8.968 -10.086 1.00 71.12 92 MET A C 1
ATOM 723 O O . MET A 1 92 ? 18.833 -9.117 -10.388 1.00 71.12 92 MET A O 1
ATOM 727 N N . GLU A 1 93 ? 17.118 -9.580 -9.027 1.00 69.50 93 GLU A N 1
ATOM 728 C CA . GLU A 1 93 ? 17.880 -10.480 -8.142 1.00 69.50 93 GLU A CA 1
ATOM 729 C C . GLU A 1 93 ? 18.342 -11.762 -8.858 1.00 69.50 93 GLU A C 1
ATOM 731 O O . GLU A 1 93 ? 19.410 -12.303 -8.565 1.00 69.50 93 GLU A O 1
ATOM 736 N N . GLY A 1 94 ? 17.566 -12.241 -9.837 1.00 57.88 94 GLY A N 1
ATOM 737 C CA . GLY A 1 94 ? 17.936 -13.376 -10.684 1.00 57.88 94 GLY A CA 1
ATOM 738 C C . GLY A 1 94 ? 19.095 -13.089 -11.646 1.00 57.88 94 GLY A C 1
ATOM 739 O O . GLY A 1 94 ? 19.784 -14.024 -12.046 1.00 57.88 94 GLY A O 1
ATOM 740 N N . LEU A 1 95 ? 19.336 -11.818 -11.985 1.00 53.84 95 LEU A N 1
ATOM 741 C CA . LEU A 1 95 ? 20.420 -11.374 -12.871 1.00 53.84 95 LEU A CA 1
ATOM 742 C C . LEU A 1 95 ? 21.721 -11.043 -12.118 1.00 53.84 95 LEU A C 1
ATOM 744 O O . LEU A 1 95 ? 22.779 -10.997 -12.734 1.00 53.84 95 LEU A O 1
ATOM 748 N N . SER A 1 96 ? 21.683 -10.850 -10.794 1.00 50.03 96 SER A N 1
ATOM 749 C CA . SER A 1 96 ? 22.874 -10.530 -9.985 1.00 50.03 96 SER A CA 1
ATOM 750 C C . SER A 1 96 ? 23.668 -11.755 -9.505 1.00 50.03 96 SER A C 1
ATOM 752 O O . SER A 1 96 ? 24.637 -11.611 -8.762 1.00 50.03 96 SER A O 1
ATOM 754 N N . ARG A 1 97 ? 23.273 -12.967 -9.911 1.00 48.75 97 ARG A N 1
ATOM 755 C CA . ARG A 1 97 ? 24.009 -14.222 -9.683 1.00 48.75 97 ARG A CA 1
ATOM 756 C C . ARG A 1 97 ? 24.403 -14.853 -11.017 1.00 48.75 97 ARG A C 1
ATOM 758 O O . ARG A 1 97 ? 23.934 -15.929 -11.371 1.00 48.75 97 ARG A O 1
ATOM 765 N N . THR A 1 98 ? 25.269 -14.177 -11.758 1.00 44.53 98 THR A N 1
ATOM 766 C CA . THR A 1 98 ? 26.037 -14.803 -12.838 1.00 44.53 98 THR A CA 1
ATOM 767 C C . THR A 1 98 ? 27.509 -14.739 -12.479 1.00 44.53 98 THR A C 1
ATOM 769 O O . THR A 1 98 ? 28.080 -13.654 -12.367 1.00 44.53 98 THR A O 1
ATOM 772 N N . ASP A 1 99 ? 28.086 -15.920 -12.267 1.00 41.41 99 ASP A N 1
ATOM 773 C CA . ASP A 1 99 ? 29.521 -16.155 -12.165 1.00 41.41 99 ASP A CA 1
ATOM 774 C C . ASP A 1 99 ? 30.274 -15.477 -13.324 1.00 41.41 99 ASP A C 1
ATOM 776 O O . ASP A 1 99 ? 29.800 -15.507 -14.466 1.00 41.41 99 ASP A O 1
ATOM 780 N N . PRO A 1 100 ? 31.462 -14.895 -13.082 1.00 45.47 100 PRO A N 1
ATOM 781 C CA . PRO A 1 100 ? 32.290 -14.369 -14.150 1.00 45.47 100 PRO A CA 1
ATOM 782 C C . PRO A 1 100 ? 32.943 -15.549 -14.876 1.00 45.47 100 PRO A C 1
ATOM 784 O O . PRO A 1 100 ? 33.953 -16.085 -14.426 1.00 45.47 100 PRO A O 1
ATOM 787 N N . SER A 1 101 ? 32.375 -15.964 -16.006 1.00 37.84 101 SER A N 1
ATOM 788 C CA . SER A 1 101 ? 33.105 -16.773 -16.984 1.00 37.84 101 SER A CA 1
ATOM 789 C C . SER A 1 101 ? 33.607 -15.884 -18.128 1.00 37.84 101 SER A C 1
ATOM 791 O O . SER A 1 101 ? 32.846 -15.053 -18.626 1.00 37.84 101 SER A O 1
ATOM 793 N N . PRO A 1 102 ? 34.889 -16.013 -18.518 1.00 53.34 102 PRO A N 1
ATOM 794 C CA . PRO A 1 102 ? 35.527 -15.176 -19.528 1.00 53.34 102 PRO A CA 1
ATOM 795 C C . PRO A 1 102 ? 35.275 -15.702 -20.953 1.00 53.34 102 PRO A C 1
ATOM 797 O O . PRO A 1 102 ? 34.779 -16.815 -21.132 1.00 53.34 102 PRO A O 1
ATOM 800 N N . SER A 1 103 ? 35.768 -14.942 -21.945 1.00 38.91 103 SER A N 1
ATOM 801 C CA . SER A 1 103 ? 35.869 -15.240 -23.396 1.00 38.91 103 SER A CA 1
ATOM 802 C C . SER A 1 103 ? 34.550 -15.139 -24.193 1.00 38.91 103 SER A C 1
ATOM 804 O O . SER A 1 103 ? 33.502 -15.535 -23.713 1.00 38.91 103 SER A O 1
ATOM 806 N N . THR A 1 104 ? 34.479 -14.594 -25.413 1.00 38.53 104 THR A N 1
ATOM 807 C CA . THR A 1 104 ? 35.500 -14.389 -26.456 1.00 38.53 104 THR A CA 1
ATOM 808 C C . THR A 1 104 ? 35.006 -13.355 -27.478 1.00 38.53 104 THR A C 1
ATOM 810 O O . THR A 1 104 ? 33.811 -13.240 -27.739 1.00 38.53 104 THR A O 1
ATOM 813 N N . SER A 1 105 ? 35.970 -12.646 -28.059 1.00 46.28 105 SER A N 1
ATOM 814 C CA . SER A 1 105 ? 35.928 -11.841 -29.284 1.00 46.28 105 SER A CA 1
ATOM 815 C C . SER A 1 105 ? 35.077 -12.404 -30.428 1.00 46.28 105 SER A C 1
ATOM 817 O O . SER A 1 105 ? 35.124 -13.605 -30.680 1.00 46.28 105 SER A O 1
ATOM 819 N N . ASN A 1 106 ? 34.453 -11.512 -31.201 1.00 40.50 106 ASN A N 1
ATOM 820 C CA . ASN A 1 106 ? 34.395 -11.628 -32.660 1.00 40.50 106 ASN A CA 1
ATOM 821 C C . ASN A 1 106 ? 34.288 -10.232 -33.290 1.00 40.50 106 ASN A C 1
ATOM 823 O O . ASN A 1 106 ? 33.248 -9.578 -33.222 1.00 40.50 106 ASN A O 1
ATOM 827 N N . ASP A 1 107 ? 35.402 -9.813 -33.888 1.00 42.75 107 ASP A N 1
ATOM 828 C CA . ASP A 1 107 ? 35.483 -8.807 -34.939 1.00 42.75 107 ASP A CA 1
ATOM 829 C C . ASP A 1 107 ? 34.669 -9.259 -36.159 1.00 42.75 107 ASP A C 1
ATOM 831 O O . ASP A 1 107 ? 34.872 -10.373 -36.641 1.00 42.75 107 ASP A O 1
ATOM 835 N N . ILE A 1 108 ? 33.801 -8.394 -36.695 1.00 48.09 108 ILE A N 1
ATOM 836 C CA . ILE A 1 108 ? 33.364 -8.445 -38.100 1.00 48.09 108 ILE A CA 1
ATOM 837 C C . ILE A 1 108 ? 33.282 -7.011 -38.636 1.00 48.09 108 ILE A C 1
ATOM 839 O O . ILE A 1 108 ? 32.330 -6.273 -38.400 1.00 48.09 108 ILE A O 1
ATOM 843 N N . ASP A 1 109 ? 34.398 -6.633 -39.242 1.00 36.25 109 ASP A N 1
ATOM 844 C CA . ASP A 1 109 ? 34.603 -6.068 -40.577 1.00 36.25 109 ASP A CA 1
ATOM 845 C C . ASP A 1 109 ? 33.538 -5.218 -41.315 1.00 36.25 109 ASP A C 1
ATOM 847 O O . ASP A 1 109 ? 32.352 -5.526 -41.401 1.00 36.25 109 ASP A O 1
ATOM 851 N N . THR A 1 110 ? 34.108 -4.165 -41.910 1.00 42.81 110 THR A N 1
ATOM 852 C CA . THR A 1 110 ? 33.782 -3.321 -43.075 1.00 42.81 110 THR A CA 1
ATOM 853 C C . THR A 1 110 ? 32.455 -3.448 -43.846 1.00 42.81 110 THR A C 1
ATOM 855 O O . THR A 1 110 ? 32.034 -4.500 -44.314 1.00 42.81 110 THR A O 1
ATOM 858 N N . GLY A 1 111 ? 31.887 -2.272 -44.153 1.00 35.28 111 GLY A N 1
ATOM 859 C CA . GLY A 1 111 ? 30.832 -2.089 -45.153 1.00 35.28 111 GLY A CA 1
ATOM 860 C C . GLY A 1 111 ? 30.653 -0.620 -45.545 1.00 35.28 111 GLY A C 1
ATOM 861 O O . GLY A 1 111 ? 29.779 0.065 -45.024 1.00 35.28 111 GLY A O 1
ATOM 862 N N . ASP A 1 112 ? 31.519 -0.147 -46.439 1.00 35.84 112 ASP A N 1
ATOM 863 C CA . ASP A 1 112 ? 31.484 1.156 -47.112 1.00 35.84 112 ASP A CA 1
ATOM 864 C C . ASP A 1 112 ? 30.222 1.314 -47.986 1.00 35.84 112 ASP A C 1
ATOM 866 O O . ASP A 1 112 ? 29.824 0.392 -48.701 1.00 35.84 112 ASP A O 1
ATOM 870 N N . SER A 1 113 ? 29.596 2.492 -47.953 1.00 41.94 113 SER A N 1
ATOM 871 C CA . SER A 1 113 ? 28.695 2.981 -49.004 1.00 41.94 113 SER A CA 1
ATOM 872 C C . SER A 1 113 ? 28.559 4.498 -48.903 1.00 41.94 113 SER A C 1
ATOM 874 O O . SER A 1 113 ? 27.797 5.059 -48.116 1.00 41.94 113 SER A O 1
ATOM 876 N N . SER A 1 114 ? 29.340 5.152 -49.749 1.00 42.88 114 SER A N 1
ATOM 877 C CA . SER A 1 114 ? 29.249 6.555 -50.125 1.00 42.88 114 SER A CA 1
ATOM 878 C C . SER A 1 114 ? 27.910 6.906 -50.802 1.00 42.88 114 SER A C 1
ATOM 880 O O . SER A 1 114 ? 27.395 6.162 -51.630 1.00 42.88 114 SER A O 1
ATOM 882 N N . SER A 1 115 ? 27.354 8.090 -50.517 1.00 33.78 115 SER A N 1
ATOM 883 C CA . SER A 1 115 ? 27.265 9.166 -51.521 1.00 33.78 115 SER A CA 1
ATOM 884 C C . SER A 1 115 ? 26.463 10.400 -51.065 1.00 33.78 115 SER A C 1
ATOM 886 O O . SER A 1 115 ? 25.364 10.336 -50.529 1.00 33.78 115 SER A O 1
ATOM 888 N N . SER A 1 116 ? 27.059 11.540 -51.418 1.00 38.59 116 SER A N 1
ATOM 889 C CA . SER A 1 116 ? 26.451 12.794 -51.869 1.00 38.59 116 SER A CA 1
ATOM 890 C C . SER A 1 116 ? 25.820 13.787 -50.878 1.00 38.59 116 SER A C 1
ATOM 892 O O . SER A 1 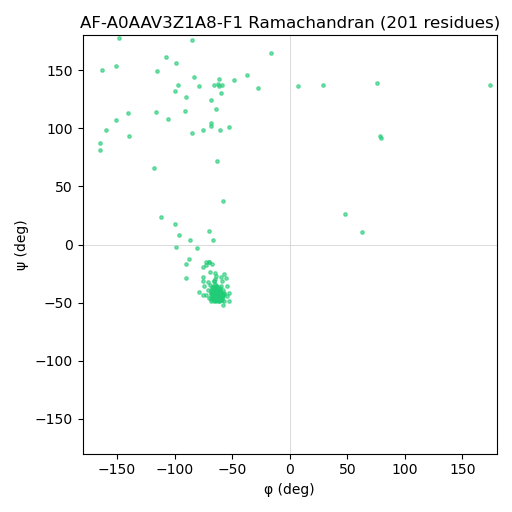116 ? 24.621 13.835 -50.622 1.00 38.59 116 SER A O 1
ATOM 894 N N . PHE A 1 117 ? 26.690 14.722 -50.495 1.00 39.81 117 PHE A N 1
ATOM 895 C CA . PHE A 1 117 ? 26.467 16.142 -50.223 1.00 39.81 117 PHE A CA 1
ATOM 896 C C . PHE A 1 117 ? 25.303 16.821 -50.981 1.00 39.81 117 PHE A C 1
ATOM 898 O O . PHE A 1 117 ? 25.248 16.811 -52.212 1.00 39.81 117 PHE A O 1
ATOM 905 N N . ARG A 1 118 ? 24.512 17.605 -50.236 1.00 38.44 118 ARG A N 1
ATOM 906 C CA . ARG A 1 118 ? 24.023 18.935 -50.643 1.00 38.44 118 ARG A CA 1
ATOM 907 C C . ARG A 1 118 ? 24.058 19.858 -49.424 1.00 38.44 118 ARG A C 1
ATOM 909 O O . ARG A 1 118 ? 23.319 19.656 -48.467 1.00 38.44 118 ARG A O 1
ATOM 916 N N . SER A 1 119 ? 24.934 20.855 -49.473 1.00 41.78 119 SER A N 1
ATOM 917 C CA . SER A 1 119 ? 25.062 21.912 -48.469 1.00 41.78 119 SER A CA 1
ATOM 918 C C . SER A 1 119 ? 24.297 23.155 -48.909 1.00 41.78 119 SER A C 1
ATOM 920 O O . SER A 1 119 ? 24.473 23.587 -50.044 1.00 41.78 119 SER A O 1
ATOM 922 N N . THR A 1 120 ? 23.570 23.782 -47.983 1.00 38.41 120 THR A N 1
ATOM 923 C CA . THR A 1 120 ? 23.341 25.241 -47.927 1.00 38.41 120 THR A CA 1
ATOM 924 C C . THR A 1 120 ? 23.120 25.678 -46.462 1.00 38.41 120 THR A C 1
ATOM 926 O O . THR A 1 120 ? 22.756 24.830 -45.648 1.00 38.41 120 THR A O 1
ATOM 929 N N . PRO A 1 121 ? 23.412 26.946 -46.096 1.00 51.06 121 PRO A N 1
ATOM 930 C CA . PRO A 1 121 ? 24.100 27.287 -44.841 1.00 51.06 121 PRO A CA 1
ATOM 931 C C . PRO A 1 121 ? 23.252 27.953 -43.722 1.00 51.06 121 PRO A C 1
ATOM 933 O O . PRO A 1 121 ? 22.193 28.505 -43.989 1.00 51.06 121 PRO A O 1
ATOM 936 N N . SER A 1 122 ? 23.817 27.875 -42.498 1.00 41.41 122 SER A N 1
ATOM 937 C CA . SER A 1 122 ? 23.683 28.599 -41.194 1.00 41.41 122 SER A CA 1
ATOM 938 C C . SER A 1 122 ? 22.973 29.979 -41.117 1.00 41.41 122 SER A C 1
ATOM 940 O O . SER A 1 122 ? 22.904 30.633 -42.155 1.00 41.41 122 SER A O 1
ATOM 942 N N . PRO A 1 123 ? 22.574 30.519 -39.920 1.00 50.03 123 PRO A N 1
ATOM 943 C CA . PRO A 1 123 ? 23.305 30.424 -38.632 1.00 50.03 123 PRO A CA 1
ATOM 944 C C . PRO A 1 123 ? 22.497 30.391 -37.298 1.00 50.03 123 PRO A C 1
ATOM 946 O O . PRO A 1 123 ? 21.282 30.540 -37.249 1.00 50.03 123 PRO A O 1
ATOM 949 N N . ASP A 1 124 ? 23.270 30.248 -36.214 1.00 43.50 124 ASP A N 1
ATOM 950 C CA . ASP A 1 124 ? 23.039 30.679 -34.824 1.00 43.50 124 ASP A CA 1
ATOM 951 C C . ASP A 1 124 ? 22.132 29.875 -33.880 1.00 43.50 124 ASP A C 1
ATOM 953 O O . ASP A 1 124 ? 20.956 30.141 -33.654 1.00 43.50 124 ASP A O 1
ATOM 957 N N . GLY A 1 125 ? 22.795 28.964 -33.164 1.00 42.56 125 GLY A N 1
ATOM 958 C CA . GLY A 1 125 ? 22.364 28.449 -31.872 1.00 42.56 125 GLY A CA 1
ATOM 959 C C . GLY A 1 125 ? 23.526 27.731 -31.197 1.00 42.56 125 GLY A C 1
ATOM 960 O O . GLY A 1 125 ? 23.695 26.526 -31.371 1.00 42.56 125 GLY A O 1
ATOM 961 N N . LEU A 1 126 ? 24.358 28.470 -30.455 1.00 51.19 126 LEU A N 1
ATOM 962 C CA . LEU A 1 126 ? 25.43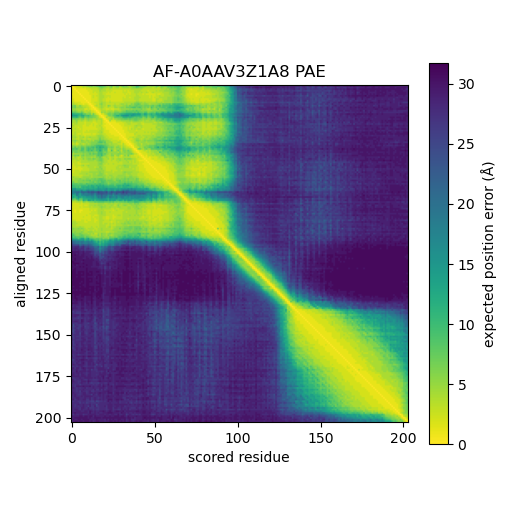3 27.941 -29.606 1.00 51.19 126 LEU A CA 1
ATOM 963 C C . LEU A 1 126 ? 24.859 27.074 -28.470 1.00 51.19 126 LEU A C 1
ATOM 965 O O . LEU A 1 126 ? 24.898 27.444 -27.300 1.00 51.19 126 LEU A O 1
ATOM 969 N N . ASN A 1 127 ? 24.363 25.882 -28.790 1.00 51.62 127 ASN A N 1
ATOM 970 C CA . ASN A 1 127 ? 24.148 24.840 -27.801 1.00 51.62 127 ASN A CA 1
ATOM 971 C C . ASN A 1 127 ? 25.468 24.099 -27.621 1.00 51.62 127 ASN A C 1
ATOM 973 O O . ASN A 1 127 ? 25.815 23.197 -28.385 1.00 51.62 127 ASN A O 1
ATOM 977 N N . LYS A 1 128 ? 26.221 24.509 -26.594 1.00 58.81 128 LYS A N 1
ATOM 978 C CA . LYS A 1 128 ? 27.329 23.724 -26.045 1.00 58.81 128 LYS A CA 1
ATOM 979 C C . LYS A 1 128 ? 26.784 22.330 -25.725 1.00 58.81 128 LYS A C 1
ATOM 981 O O . LYS A 1 128 ? 26.108 22.148 -24.716 1.00 58.81 128 LYS A O 1
ATOM 986 N N . LYS A 1 129 ? 27.050 21.355 -26.597 1.00 59.03 129 LYS A N 1
ATOM 987 C CA . LYS A 1 129 ? 26.804 19.937 -26.331 1.00 59.03 129 LYS A CA 1
ATOM 988 C C . LYS A 1 129 ? 27.654 19.563 -25.116 1.00 59.03 129 LYS A C 1
ATOM 990 O O . LYS A 1 129 ? 28.863 19.381 -25.243 1.00 59.03 129 LYS A O 1
ATOM 995 N N . ARG A 1 130 ? 27.042 19.545 -23.927 1.00 63.47 130 ARG A N 1
ATOM 996 C CA . ARG A 1 130 ? 27.669 18.985 -22.724 1.00 63.47 130 ARG A CA 1
ATOM 997 C C . ARG A 1 130 ? 28.002 17.525 -23.016 1.00 63.47 130 ARG A C 1
ATOM 999 O O . ARG A 1 130 ? 27.224 16.836 -23.679 1.00 63.47 130 ARG A O 1
ATOM 1006 N N . LYS A 1 131 ? 29.192 17.093 -22.601 1.00 61.56 131 LYS A N 1
ATOM 1007 C CA . LYS A 1 131 ? 29.692 15.749 -22.890 1.00 61.56 131 LYS A CA 1
ATOM 1008 C C . LYS A 1 131 ? 28.739 14.725 -22.250 1.00 61.56 131 LYS A C 1
ATOM 1010 O O . LYS A 1 131 ? 28.324 14.937 -21.112 1.00 61.56 131 LYS A O 1
ATOM 1015 N N . PRO A 1 132 ? 28.378 13.633 -22.945 1.00 59.16 132 PRO A N 1
ATOM 1016 C CA . PRO A 1 132 ? 27.398 12.659 -22.453 1.00 59.16 132 PRO A CA 1
ATOM 1017 C C . PRO A 1 132 ? 27.769 12.036 -21.093 1.00 59.16 132 PRO A C 1
ATOM 1019 O O . PRO A 1 132 ? 26.880 11.663 -20.334 1.00 59.16 132 PRO A O 1
ATOM 1022 N N . GLU A 1 133 ? 29.056 11.999 -20.743 1.00 61.34 133 GLU A N 1
ATOM 1023 C CA . GLU A 1 133 ? 29.558 11.464 -19.470 1.00 61.34 133 GLU A CA 1
ATOM 1024 C C . GLU A 1 133 ? 29.220 12.349 -18.256 1.00 61.34 133 GLU A C 1
ATOM 1026 O O . GLU A 1 133 ? 28.819 11.827 -17.219 1.00 61.34 133 GLU A O 1
ATOM 1031 N N . GLU A 1 134 ? 29.282 13.682 -18.378 1.00 58.75 134 GLU A N 1
ATOM 1032 C CA . GLU A 1 134 ? 28.908 14.610 -17.289 1.00 58.75 134 GLU A CA 1
ATOM 1033 C C . GLU A 1 134 ? 27.415 14.516 -16.942 1.00 58.75 134 GLU A C 1
ATOM 1035 O O . GLU A 1 134 ? 27.022 14.706 -15.792 1.00 58.75 134 GLU A O 1
ATOM 1040 N N . ASN A 1 135 ? 26.578 14.174 -17.924 1.00 66.00 135 ASN A N 1
ATOM 1041 C CA . ASN A 1 135 ? 25.135 14.045 -17.735 1.00 66.00 135 ASN A CA 1
ATOM 1042 C C . ASN A 1 135 ? 24.758 12.755 -16.979 1.00 66.00 135 ASN A C 1
ATOM 1044 O O . ASN A 1 135 ? 23.752 12.720 -16.274 1.00 66.00 135 ASN A O 1
ATOM 1048 N N . MET A 1 136 ? 25.576 11.701 -17.093 1.00 77.12 136 MET A N 1
ATOM 1049 C CA . MET A 1 136 ? 25.366 10.436 -16.384 1.00 77.12 136 MET A CA 1
ATOM 1050 C C . MET A 1 136 ? 25.682 10.563 -14.888 1.00 77.12 136 MET A C 1
ATOM 1052 O O . MET A 1 136 ? 24.909 10.083 -14.061 1.00 77.12 136 MET A O 1
ATOM 1056 N N . TYR A 1 137 ? 26.780 11.234 -14.528 1.00 84.56 137 TYR A N 1
ATOM 1057 C CA . TYR A 1 137 ? 27.138 11.439 -13.120 1.00 84.56 137 TYR A CA 1
ATOM 1058 C C . TYR A 1 137 ? 26.118 12.315 -12.388 1.00 84.56 137 TYR A C 1
ATOM 1060 O O . TYR A 1 137 ? 25.704 11.961 -11.287 1.00 84.56 137 TYR A O 1
ATOM 1068 N N . ALA A 1 138 ? 25.636 13.386 -13.029 1.00 80.44 138 ALA A N 1
ATOM 1069 C CA . ALA A 1 138 ? 24.581 14.230 -12.468 1.00 80.44 138 ALA A CA 1
ATOM 1070 C C . ALA A 1 138 ? 23.285 13.440 -12.201 1.00 80.44 138 ALA A C 1
ATOM 1072 O O . ALA A 1 138 ? 22.674 13.587 -11.145 1.00 80.44 138 ALA A O 1
ATOM 1073 N N . PHE A 1 139 ? 22.900 12.546 -13.119 1.00 82.31 139 PHE A N 1
ATOM 1074 C CA . PHE A 1 139 ? 21.728 11.687 -12.943 1.00 82.31 139 PHE A CA 1
ATOM 1075 C C . PHE A 1 139 ? 21.897 10.676 -11.797 1.00 82.31 139 PHE A C 1
ATOM 1077 O O . PHE A 1 139 ? 20.960 10.431 -11.038 1.00 82.31 139 PHE A O 1
ATOM 1084 N N . LEU A 1 140 ? 23.086 10.082 -11.649 1.00 89.25 140 LEU A N 1
ATOM 1085 C CA . LEU A 1 140 ? 23.369 9.153 -10.552 1.00 89.25 140 LEU A CA 1
ATOM 1086 C C . LEU A 1 140 ? 23.344 9.854 -9.189 1.00 89.25 140 LEU A C 1
ATOM 1088 O O . LEU A 1 140 ? 22.766 9.314 -8.246 1.00 89.25 140 LEU A O 1
ATOM 1092 N N . GLU A 1 141 ?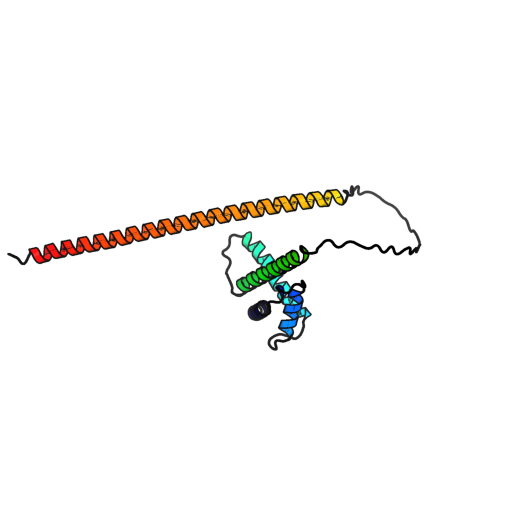 23.909 11.057 -9.102 1.00 91.38 141 GLU A N 1
ATOM 1093 C CA . GLU A 1 141 ? 23.894 11.872 -7.885 1.00 91.38 141 GLU A CA 1
ATOM 1094 C C . GLU A 1 141 ? 22.466 12.295 -7.506 1.00 91.38 141 GLU A C 1
ATOM 1096 O O . GLU A 1 141 ? 22.058 12.172 -6.348 1.00 91.38 141 GLU A O 1
ATOM 1101 N N . GLU A 1 142 ? 21.662 12.719 -8.485 1.00 89.88 142 GLU A N 1
ATOM 1102 C CA . GLU A 1 142 ? 20.252 13.053 -8.274 1.00 89.88 142 GLU A CA 1
ATOM 1103 C C . GLU A 1 142 ? 19.446 11.835 -7.801 1.00 89.88 142 GLU A C 1
ATOM 1105 O O . GLU A 1 142 ? 18.688 11.928 -6.832 1.00 89.88 142 GLU A O 1
ATOM 1110 N N . LYS A 1 143 ? 19.682 10.663 -8.401 1.00 90.81 143 LYS A N 1
ATOM 1111 C CA . LYS A 1 143 ? 19.040 9.407 -7.998 1.00 90.81 143 LYS A CA 1
ATOM 1112 C C . LYS A 1 143 ? 19.438 8.977 -6.586 1.00 90.81 143 LYS A C 1
ATOM 1114 O O . LYS A 1 143 ? 18.600 8.467 -5.844 1.00 90.81 143 LYS A O 1
ATOM 1119 N N . GLU A 1 144 ? 20.696 9.156 -6.189 1.00 91.38 144 GLU A N 1
ATOM 1120 C CA . GLU A 1 144 ? 21.136 8.841 -4.826 1.00 91.38 144 GLU A CA 1
ATOM 1121 C C . GLU A 1 144 ? 20.515 9.800 -3.804 1.00 91.38 144 GLU A C 1
ATOM 1123 O O . GLU A 1 144 ? 20.024 9.374 -2.756 1.00 91.38 144 GLU A O 1
ATOM 1128 N N . LYS A 1 145 ? 20.464 11.092 -4.136 1.00 92.25 145 LYS A N 1
ATOM 1129 C CA . LYS A 1 145 ? 19.814 12.111 -3.311 1.00 92.25 145 LYS A CA 1
ATOM 1130 C C . LYS A 1 145 ? 18.325 11.829 -3.135 1.00 92.25 145 LYS A C 1
ATOM 1132 O O . LYS A 1 145 ? 17.803 12.001 -2.035 1.00 92.25 145 LYS A O 1
ATOM 1137 N N . GLN A 1 146 ? 17.658 11.365 -4.187 1.00 90.50 146 GLN A N 1
ATOM 1138 C CA . GLN A 1 146 ? 16.254 10.985 -4.129 1.00 90.50 146 GLN A CA 1
ATOM 1139 C C . GLN A 1 146 ? 16.027 9.780 -3.209 1.00 90.50 146 GLN A C 1
ATOM 1141 O O . GLN A 1 146 ? 15.202 9.874 -2.307 1.00 90.50 146 GLN A O 1
ATOM 1146 N N . ARG A 1 147 ? 16.851 8.726 -3.306 1.00 89.25 147 ARG A N 1
ATOM 1147 C CA . ARG A 1 147 ? 16.773 7.591 -2.365 1.00 89.25 147 ARG A CA 1
ATOM 1148 C C . ARG A 1 147 ? 16.991 7.999 -0.909 1.00 89.25 147 ARG A C 1
ATOM 1150 O O . ARG A 1 147 ? 16.393 7.410 -0.015 1.00 89.25 147 ARG A O 1
ATOM 1157 N N . ARG A 1 148 ? 17.871 8.973 -0.642 1.00 93.06 148 ARG A N 1
ATOM 1158 C CA . ARG A 1 148 ? 18.071 9.478 0.727 1.00 93.06 148 ARG A CA 1
ATOM 1159 C C . ARG A 1 148 ? 16.830 10.193 1.249 1.00 93.06 148 ARG A C 1
ATOM 1161 O O . ARG A 1 148 ? 16.443 9.921 2.376 1.00 93.06 148 ARG A O 1
ATOM 1168 N N . ARG A 1 149 ? 16.191 11.034 0.428 1.00 91.44 149 ARG A N 1
ATOM 1169 C CA . ARG A 1 149 ? 14.936 11.711 0.795 1.00 91.44 149 ARG A CA 1
ATOM 1170 C C . ARG A 1 149 ? 13.816 10.715 1.067 1.00 91.44 149 ARG A C 1
ATOM 1172 O O . ARG A 1 149 ? 13.211 10.779 2.125 1.00 91.44 149 ARG A O 1
ATOM 1179 N N . GLU A 1 150 ? 13.621 9.750 0.172 1.00 88.56 150 GLU A N 1
ATOM 1180 C CA . GLU A 1 150 ? 12.616 8.692 0.341 1.00 88.56 150 GLU A CA 1
ATOM 1181 C C . GLU A 1 150 ? 12.852 7.908 1.641 1.00 88.56 150 GLU A C 1
ATOM 1183 O O . GLU A 1 150 ? 11.925 7.671 2.409 1.00 88.56 150 GLU A O 1
ATOM 1188 N N . LYS A 1 151 ? 14.113 7.579 1.952 1.00 94.00 151 LYS A N 1
ATOM 1189 C CA . LYS A 1 151 ? 14.473 6.898 3.203 1.00 94.00 151 LYS A CA 1
ATOM 1190 C C . LYS A 1 151 ? 14.250 7.767 4.445 1.00 94.00 151 LYS A C 1
ATOM 1192 O O . LYS A 1 151 ? 13.892 7.249 5.501 1.00 94.00 151 LYS A O 1
ATOM 1197 N N . GLU A 1 152 ? 14.504 9.068 4.359 1.00 91.19 152 GLU A N 1
ATOM 1198 C CA . GLU A 1 152 ? 14.234 10.012 5.448 1.00 91.19 152 GLU A CA 1
ATOM 1199 C C . GLU A 1 152 ? 12.727 10.158 5.700 1.00 91.19 152 GLU A C 1
ATOM 1201 O O . GLU A 1 152 ? 12.305 10.142 6.856 1.00 91.19 152 GLU A O 1
ATOM 1206 N N . GLU A 1 153 ? 11.921 10.220 4.639 1.00 91.38 153 GLU A N 1
ATOM 1207 C CA . GLU A 1 153 ? 10.457 10.257 4.705 1.00 91.38 153 GLU A CA 1
ATOM 1208 C C . GLU A 1 153 ? 9.885 8.956 5.285 1.00 91.38 153 GLU A C 1
ATOM 1210 O O . GLU A 1 153 ? 9.070 9.002 6.207 1.00 91.38 153 GLU A O 1
ATOM 1215 N N . GLU A 1 154 ? 10.375 7.795 4.842 1.00 88.88 154 GLU A N 1
ATOM 1216 C CA . GLU A 1 154 ? 9.994 6.490 5.397 1.00 88.88 154 GLU A CA 1
ATOM 1217 C C . GLU A 1 154 ? 10.314 6.405 6.898 1.00 88.88 154 GLU A C 1
ATOM 1219 O O . GLU A 1 154 ? 9.474 6.003 7.707 1.00 88.88 154 GLU A O 1
ATOM 1224 N N . LEU A 1 155 ? 11.513 6.838 7.306 1.00 91.00 155 LEU A N 1
ATOM 1225 C CA . LEU A 1 155 ? 11.903 6.867 8.718 1.00 91.00 155 LEU A CA 1
ATOM 1226 C C . LEU A 1 155 ? 11.047 7.838 9.539 1.00 91.00 155 LEU A C 1
ATOM 1228 O O . LEU A 1 155 ? 10.757 7.550 10.702 1.00 91.00 155 LEU A O 1
ATOM 1232 N N . ALA A 1 156 ? 10.654 8.977 8.968 1.00 94.19 156 ALA A N 1
ATOM 1233 C CA . ALA A 1 156 ? 9.773 9.935 9.625 1.00 94.19 156 ALA A CA 1
ATOM 1234 C C . ALA A 1 156 ? 8.371 9.344 9.836 1.00 94.19 156 ALA A C 1
ATOM 1236 O O . ALA A 1 156 ? 7.866 9.369 10.961 1.00 94.19 156 ALA A O 1
ATOM 1237 N N . LEU A 1 157 ? 7.790 8.728 8.802 1.00 91.44 157 LEU A N 1
ATOM 1238 C CA . LEU A 1 157 ? 6.501 8.038 8.895 1.00 91.44 157 LEU A CA 1
ATOM 1239 C C . LEU A 1 157 ? 6.545 6.910 9.926 1.00 91.44 157 LEU A C 1
ATOM 1241 O O . LEU A 1 157 ? 5.657 6.807 10.770 1.00 91.44 157 LEU A O 1
ATOM 1245 N N . ARG A 1 158 ? 7.622 6.117 9.935 1.00 91.88 158 ARG A N 1
ATOM 1246 C CA . ARG A 1 158 ? 7.776 5.020 10.893 1.00 91.88 158 ARG A CA 1
ATOM 1247 C C . ARG A 1 158 ? 7.871 5.505 12.339 1.00 91.88 158 ARG A C 1
ATOM 1249 O O . ARG A 1 158 ? 7.363 4.843 13.242 1.00 91.88 158 ARG A O 1
ATOM 1256 N N . ARG A 1 159 ? 8.515 6.651 12.578 1.00 92.81 159 ARG A N 1
ATOM 1257 C CA . ARG A 1 159 ? 8.554 7.282 13.909 1.00 92.81 159 ARG A CA 1
ATOM 1258 C C . ARG A 1 159 ? 7.166 7.740 14.346 1.00 92.81 159 ARG A C 1
ATOM 1260 O O . ARG A 1 159 ? 6.791 7.455 15.477 1.00 92.81 159 ARG A O 1
ATOM 1267 N N . MET A 1 160 ? 6.416 8.377 13.450 1.00 92.62 160 MET A N 1
ATOM 1268 C CA . MET A 1 160 ? 5.056 8.843 13.729 1.00 92.62 160 MET A CA 1
ATOM 1269 C C . MET A 1 160 ? 4.103 7.674 14.024 1.00 92.62 160 MET A C 1
ATOM 1271 O O . MET A 1 160 ? 3.331 7.729 14.974 1.00 92.62 160 MET A O 1
ATOM 1275 N N . GLU A 1 161 ? 4.205 6.577 13.271 1.00 91.31 161 GLU A N 1
ATOM 1276 C CA . GLU A 1 161 ? 3.417 5.360 13.508 1.00 91.31 161 GLU A CA 1
ATOM 1277 C C . GLU A 1 161 ? 3.715 4.739 14.884 1.00 91.31 161 GLU A C 1
ATOM 1279 O O . GLU A 1 161 ? 2.800 4.352 15.609 1.00 91.31 161 GLU A O 1
ATOM 1284 N N . LEU A 1 162 ? 4.994 4.678 15.276 1.00 92.56 162 LEU A N 1
ATOM 1285 C CA . LEU A 1 162 ? 5.399 4.178 16.593 1.00 92.56 162 LEU A CA 1
ATOM 1286 C C . LEU A 1 162 ? 4.917 5.076 17.737 1.00 92.56 162 LEU A C 1
ATOM 1288 O O . LEU A 1 162 ? 4.598 4.572 18.814 1.00 92.56 162 LEU A O 1
ATOM 1292 N N . GLU A 1 163 ? 4.889 6.389 17.530 1.00 93.94 163 GLU A N 1
ATOM 1293 C CA . GLU A 1 163 ? 4.370 7.346 18.506 1.00 93.94 163 GLU A CA 1
ATOM 1294 C C . GLU A 1 163 ? 2.858 7.182 18.685 1.00 93.94 163 GLU A C 1
ATOM 1296 O O . GLU A 1 163 ? 2.400 7.004 19.813 1.00 93.94 163 GLU A O 1
ATOM 1301 N N . LEU A 1 164 ? 2.111 7.079 17.584 1.00 92.38 164 LEU A N 1
ATOM 1302 C CA . LEU A 1 164 ? 0.672 6.818 17.614 1.00 92.38 164 LEU A CA 1
ATOM 1303 C C . LEU A 1 164 ? 0.342 5.481 18.298 1.00 92.38 164 LEU A C 1
ATOM 1305 O O . LEU A 1 164 ? -0.593 5.396 19.090 1.00 92.38 164 LEU A O 1
ATOM 1309 N N . GLN A 1 165 ? 1.129 4.429 18.049 1.00 92.50 165 GLN A N 1
ATOM 1310 C CA . GLN A 1 165 ? 0.954 3.147 18.742 1.00 92.50 165 GLN A CA 1
ATOM 1311 C C . GLN A 1 165 ? 1.173 3.261 20.255 1.00 92.50 165 GLN A C 1
ATOM 1313 O O . GLN A 1 165 ? 0.472 2.604 21.026 1.00 92.50 165 GLN A O 1
ATOM 1318 N N . ARG A 1 166 ? 2.141 4.073 20.696 1.00 93.25 166 ARG A N 1
ATOM 1319 C CA . ARG A 1 166 ? 2.372 4.315 22.127 1.00 93.25 166 ARG A CA 1
ATOM 1320 C C . ARG A 1 166 ? 1.213 5.074 22.753 1.00 93.25 166 ARG A C 1
ATOM 1322 O O . ARG A 1 166 ? 0.760 4.671 23.820 1.00 93.25 166 ARG A O 1
ATOM 1329 N N . GLU A 1 167 ? 0.720 6.107 22.080 1.00 93.00 167 GLU A N 1
ATOM 1330 C CA . GLU A 1 167 ? -0.428 6.893 22.535 1.00 93.00 167 GLU A CA 1
ATOM 1331 C C . GLU A 1 167 ? -1.674 6.011 22.679 1.00 93.00 167 GLU A C 1
ATOM 1333 O O . GLU A 1 167 ? -2.278 5.968 23.747 1.00 93.00 167 GLU A O 1
ATOM 1338 N N . GLN A 1 168 ? -1.980 5.179 21.679 1.00 92.19 168 GLN A N 1
ATOM 1339 C CA . GLN A 1 168 ? -3.099 4.231 21.745 1.00 92.19 168 GLN A CA 1
ATOM 1340 C C . GLN A 1 168 ? -2.964 3.219 22.891 1.00 92.19 168 GLN A C 1
ATOM 1342 O O . GLN A 1 168 ? -3.950 2.870 23.544 1.00 92.19 168 GLN A O 1
ATOM 1347 N N . GLN A 1 169 ? -1.750 2.727 23.155 1.00 90.25 169 GLN A N 1
ATOM 1348 C CA . GLN A 1 169 ? -1.513 1.840 24.295 1.00 90.25 169 GLN A CA 1
ATOM 1349 C C . GLN A 1 169 ? -1.696 2.566 25.630 1.00 90.25 169 GLN A C 1
ATOM 1351 O O . GLN A 1 169 ? -2.278 1.997 26.557 1.00 90.25 169 GLN A O 1
ATOM 1356 N N . GLU A 1 170 ? -1.219 3.804 25.743 1.00 93.38 170 GLU A N 1
ATOM 1357 C CA . GLU A 1 170 ? -1.367 4.613 26.950 1.00 93.38 170 GLU A CA 1
ATOM 1358 C C . GLU A 1 170 ? -2.836 4.961 27.216 1.00 93.38 170 GLU A C 1
ATOM 1360 O O . GLU A 1 170 ? -3.321 4.744 28.330 1.00 93.38 170 GLU A O 1
ATOM 1365 N N . GLU A 1 171 ? -3.574 5.391 26.193 1.00 91.94 171 GLU A N 1
ATOM 1366 C CA . GLU A 1 171 ? -5.015 5.631 26.265 1.00 91.94 171 GLU A CA 1
ATOM 1367 C C . GLU A 1 171 ? -5.783 4.360 26.636 1.00 91.94 171 GLU A C 1
ATOM 1369 O O . GLU A 1 171 ? -6.626 4.389 27.533 1.00 91.94 171 GLU A O 1
ATOM 1374 N N . GLY A 1 172 ? -5.448 3.217 26.029 1.00 91.88 172 GLY A N 1
ATOM 1375 C CA . GLY A 1 172 ? -6.058 1.930 26.364 1.00 91.88 172 GLY A CA 1
ATOM 1376 C C . GLY A 1 172 ? -5.817 1.523 27.822 1.00 91.88 172 GLY A C 1
ATOM 1377 O O . GLY A 1 172 ? -6.731 1.061 28.513 1.00 91.88 172 GLY A O 1
ATOM 1378 N N . MET A 1 173 ? -4.603 1.740 28.334 1.00 92.06 173 MET A N 1
ATOM 1379 C CA . MET A 1 173 ? -4.270 1.485 29.738 1.00 92.06 173 MET A CA 1
ATOM 1380 C C . MET A 1 173 ? -4.982 2.457 30.681 1.00 92.06 173 MET A C 1
ATOM 1382 O O . MET A 1 173 ? -5.442 2.046 31.749 1.00 92.06 173 MET A O 1
ATOM 1386 N N . LYS A 1 174 ? -5.101 3.730 30.298 1.00 94.81 174 LYS A N 1
ATOM 1387 C CA . LYS A 1 174 ? -5.812 4.752 31.069 1.00 94.81 174 LYS A CA 1
ATOM 1388 C C . LYS A 1 174 ? -7.310 4.452 31.141 1.00 94.81 174 LYS A C 1
ATOM 1390 O O . LYS A 1 174 ? -7.846 4.376 32.243 1.00 94.81 174 LYS A O 1
ATOM 1395 N N . ALA A 1 175 ? -7.946 4.154 30.010 1.00 93.06 175 ALA A N 1
ATOM 1396 C CA . ALA A 1 175 ? -9.353 3.764 29.943 1.00 93.06 175 ALA A CA 1
ATOM 1397 C C . ALA A 1 175 ? -9.644 2.522 30.800 1.00 93.06 175 ALA A C 1
ATOM 1399 O O . ALA A 1 175 ? -10.655 2.455 31.500 1.00 93.06 175 ALA A O 1
ATOM 1400 N N . ARG A 1 176 ? -8.725 1.546 30.814 1.00 92.75 176 ARG A N 1
ATOM 1401 C CA . ARG A 1 176 ? -8.846 0.363 31.675 1.00 92.75 176 ARG A CA 1
ATOM 1402 C C . ARG A 1 176 ? -8.779 0.712 33.163 1.00 92.75 176 ARG A C 1
ATOM 1404 O O . ARG A 1 176 ? -9.579 0.186 33.934 1.00 92.75 176 ARG A O 1
ATOM 1411 N N . ARG A 1 177 ? -7.869 1.603 33.571 1.00 93.06 177 ARG A N 1
ATOM 1412 C CA . ARG A 1 177 ? -7.788 2.079 34.965 1.00 93.06 177 ARG A CA 1
ATOM 1413 C C . ARG A 1 177 ? -9.061 2.812 35.379 1.00 93.06 177 ARG A C 1
ATOM 1415 O O . ARG A 1 177 ? -9.598 2.516 36.441 1.00 93.06 177 ARG A O 1
ATOM 1422 N N . GLU A 1 178 ? -9.569 3.704 34.532 1.00 92.94 178 GLU A N 1
ATOM 1423 C CA . GLU A 1 178 ? -10.806 4.450 34.794 1.00 92.94 178 GLU A CA 1
ATOM 1424 C C . GLU A 1 178 ? -12.018 3.511 34.920 1.00 92.94 178 GLU A C 1
ATOM 1426 O O . GLU A 1 178 ? -12.822 3.647 35.844 1.00 92.94 178 GLU A O 1
ATOM 1431 N N . ALA A 1 179 ? -12.116 2.489 34.063 1.00 94.12 179 ALA A N 1
ATOM 1432 C CA . ALA A 1 179 ? -13.171 1.483 34.158 1.00 94.12 179 ALA A CA 1
ATOM 1433 C C . ALA A 1 179 ? -13.078 0.658 35.455 1.00 94.12 179 ALA A C 1
ATOM 1435 O O . ALA A 1 179 ? -14.092 0.403 36.110 1.00 94.12 179 ALA A O 1
ATOM 1436 N N . GLU A 1 180 ? -11.871 0.257 35.862 1.00 92.69 180 GLU A N 1
ATOM 1437 C CA . GLU A 1 180 ? -11.648 -0.467 37.118 1.00 92.69 180 GLU A CA 1
ATOM 1438 C C . GLU A 1 180 ? -11.982 0.389 38.351 1.00 92.69 180 GLU A C 1
ATOM 1440 O O . GLU A 1 180 ? -12.581 -0.113 39.310 1.00 92.69 180 GLU A O 1
ATOM 1445 N N . GLU A 1 181 ? -11.644 1.680 38.333 1.00 94.06 181 GLU A N 1
ATOM 1446 C CA . GLU A 1 181 ? -12.013 2.621 39.394 1.00 94.06 181 GLU A CA 1
ATOM 1447 C C . GLU A 1 181 ? -13.524 2.818 39.478 1.00 94.06 181 GLU A C 1
ATOM 1449 O O . GLU A 1 181 ? -14.087 2.703 40.571 1.00 94.06 181 GLU A O 1
ATOM 1454 N N . PHE A 1 182 ? -14.196 2.988 38.340 1.00 95.06 182 PHE A N 1
ATOM 1455 C CA . PHE A 1 182 ? -15.650 3.104 38.283 1.00 95.06 182 PHE A CA 1
ATOM 1456 C C . PHE A 1 182 ? -16.354 1.865 38.855 1.00 95.06 182 PHE A C 1
ATOM 1458 O O . PHE A 1 182 ? -17.282 1.972 39.663 1.00 95.06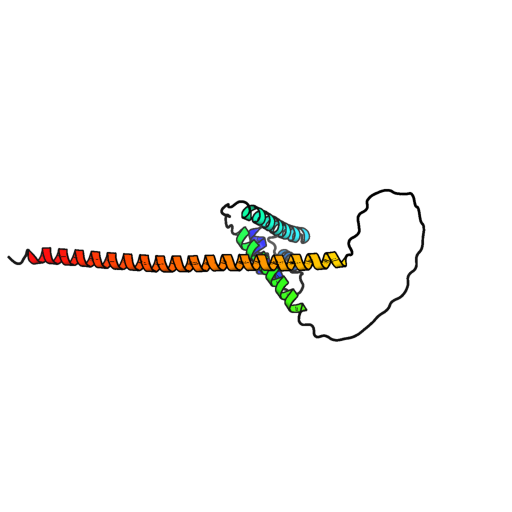 182 PHE A O 1
ATOM 1465 N N . VAL A 1 183 ? -15.888 0.661 38.503 1.00 95.38 183 VAL A N 1
ATOM 1466 C CA . VAL A 1 183 ? -16.420 -0.598 39.052 1.00 95.38 183 VAL A CA 1
ATOM 1467 C C . VAL A 1 183 ? -16.177 -0.688 40.562 1.00 95.38 183 VAL A C 1
ATOM 1469 O O . VAL A 1 183 ? -17.068 -1.088 41.320 1.00 95.38 183 VAL A O 1
ATOM 1472 N N . ARG A 1 184 ? -14.987 -0.293 41.029 1.00 94.44 184 ARG A N 1
ATOM 1473 C CA . ARG A 1 184 ? -14.644 -0.277 42.457 1.00 94.44 184 ARG A CA 1
ATOM 1474 C C . ARG A 1 184 ? -15.528 0.699 43.234 1.00 94.44 184 ARG A C 1
ATOM 1476 O O . ARG A 1 184 ? -15.983 0.357 44.328 1.00 94.44 184 ARG A O 1
ATOM 1483 N N . GLU A 1 185 ? -15.799 1.875 42.681 1.00 94.25 185 GLU A N 1
ATOM 1484 C CA . GLU A 1 185 ? -16.663 2.885 43.288 1.00 94.25 185 GLU A CA 1
ATOM 1485 C C . GLU A 1 185 ? -18.123 2.420 43.345 1.00 94.25 185 GLU A C 1
ATOM 1487 O O . GLU A 1 185 ? -18.731 2.447 44.418 1.00 94.25 185 GLU A O 1
ATOM 1492 N N . LYS A 1 186 ? -18.657 1.864 42.248 1.00 95.00 186 LYS A N 1
ATOM 1493 C CA . LYS A 1 186 ? -19.990 1.234 42.221 1.00 95.00 186 LYS A CA 1
ATOM 1494 C C . LYS A 1 186 ? -20.128 0.155 43.294 1.00 95.00 186 LYS A C 1
ATOM 1496 O O . LYS A 1 186 ? -21.131 0.122 44.008 1.00 95.00 186 LYS A O 1
ATOM 1501 N N . ARG A 1 187 ? -19.111 -0.698 43.455 1.00 94.56 187 ARG A N 1
ATOM 1502 C CA . ARG A 1 187 ? -19.095 -1.741 44.491 1.00 94.56 187 ARG A CA 1
ATOM 1503 C C . ARG A 1 187 ? -19.082 -1.149 45.901 1.00 94.56 187 ARG A C 1
ATOM 1505 O O . ARG A 1 187 ? -19.813 -1.639 46.759 1.00 94.56 187 ARG A O 1
ATOM 1512 N N . ARG A 1 188 ? -18.293 -0.097 46.150 1.00 93.88 188 ARG A N 1
ATOM 1513 C CA . ARG A 1 188 ? -18.278 0.608 47.447 1.00 93.88 188 ARG A CA 1
ATOM 1514 C C . ARG A 1 188 ? -19.638 1.223 47.768 1.00 93.88 188 ARG A C 1
ATOM 1516 O O . ARG A 1 188 ? -20.159 0.980 48.854 1.00 93.88 188 ARG A O 1
ATOM 1523 N N . ALA A 1 189 ? -20.229 1.946 46.819 1.00 93.94 189 ALA A N 1
ATOM 1524 C CA . ALA A 1 189 ? -21.538 2.572 46.984 1.00 93.94 189 ALA A CA 1
ATOM 1525 C C . ALA A 1 189 ? -22.633 1.532 47.280 1.00 93.94 189 ALA A C 1
ATOM 1527 O O . ALA A 1 189 ? -23.446 1.719 48.185 1.00 93.94 189 ALA A O 1
ATOM 1528 N N . PHE A 1 190 ? -22.617 0.399 46.573 1.00 94.00 190 PHE A N 1
ATOM 1529 C CA . PHE A 1 190 ? -23.546 -0.706 46.813 1.00 94.00 190 PHE A CA 1
ATOM 1530 C C . PHE A 1 190 ? -23.406 -1.298 48.224 1.00 94.00 190 PHE A C 1
ATOM 1532 O O . PHE A 1 190 ? -24.400 -1.464 48.931 1.00 94.00 190 PHE A O 1
ATOM 1539 N N . LEU A 1 191 ? -22.177 -1.576 48.671 1.00 92.88 191 LEU A N 1
ATOM 1540 C CA . LEU A 1 191 ? -21.931 -2.109 50.016 1.00 92.88 191 LEU A CA 1
ATOM 1541 C C . LEU A 1 191 ? -22.363 -1.125 51.112 1.00 92.88 191 LEU A C 1
ATOM 1543 O O . LEU A 1 191 ? -22.959 -1.537 52.107 1.00 92.88 191 LEU A O 1
ATOM 1547 N N . GLN A 1 192 ? -22.119 0.173 50.915 1.00 92.94 192 GLN A N 1
ATOM 1548 C CA . GLN A 1 192 ? -22.565 1.214 51.840 1.00 92.94 192 GLN A CA 1
ATOM 1549 C C . GLN A 1 192 ? -24.097 1.279 51.921 1.00 92.94 192 GLN A C 1
ATOM 1551 O O . GLN A 1 192 ? -24.657 1.342 53.017 1.00 92.94 192 GLN A O 1
ATOM 1556 N N . MET A 1 193 ? -24.785 1.195 50.777 1.00 92.31 193 MET A N 1
ATOM 1557 C CA . MET A 1 193 ? -26.246 1.120 50.716 1.00 92.31 193 MET A CA 1
ATOM 1558 C C . MET A 1 193 ? -26.780 -0.106 51.468 1.00 92.31 193 MET A C 1
ATOM 1560 O O . MET A 1 193 ? -27.726 0.018 52.247 1.00 92.31 193 MET A O 1
ATOM 1564 N N . MET A 1 194 ? -26.150 -1.271 51.297 1.00 91.62 194 MET A N 1
ATOM 1565 C CA . MET A 1 194 ? -26.565 -2.495 51.984 1.00 91.62 194 MET A CA 1
ATOM 1566 C C . MET A 1 194 ? -26.384 -2.423 53.498 1.00 91.62 194 MET A C 1
ATOM 1568 O O . MET A 1 194 ? -27.285 -2.823 54.237 1.00 91.62 194 MET A O 1
ATOM 1572 N N . HIS A 1 195 ? -25.283 -1.836 53.971 1.00 87.44 195 HIS A N 1
ATOM 1573 C CA . HIS A 1 195 ? -25.082 -1.587 55.399 1.00 87.44 195 HIS A CA 1
ATOM 1574 C C . HIS A 1 195 ? -26.160 -0.668 55.990 1.00 87.44 195 HIS A C 1
ATOM 1576 O O . HIS A 1 195 ? -26.666 -0.943 57.079 1.00 87.44 195 HIS A O 1
ATOM 1582 N N . MET A 1 196 ? -26.557 0.389 55.269 1.00 87.06 196 MET A N 1
ATOM 1583 C CA . MET A 1 196 ? -27.645 1.273 55.708 1.00 87.06 196 MET A CA 1
ATOM 1584 C C . MET A 1 196 ? -29.003 0.566 55.757 1.00 87.06 196 MET A C 1
ATOM 1586 O O . MET A 1 196 ? -29.824 0.894 56.612 1.00 87.06 196 MET A O 1
ATOM 1590 N N . PHE A 1 197 ? -29.255 -0.379 54.849 1.00 84.25 197 PHE A N 1
ATOM 1591 C CA . PHE A 1 197 ? -30.521 -1.108 54.793 1.00 84.25 197 PHE A CA 1
ATOM 1592 C C . PHE A 1 197 ? -30.618 -2.164 55.900 1.00 84.25 197 PHE A C 1
ATOM 1594 O O . PHE A 1 197 ? -31.631 -2.249 56.587 1.00 84.25 197 PHE A O 1
ATOM 1601 N N . MET 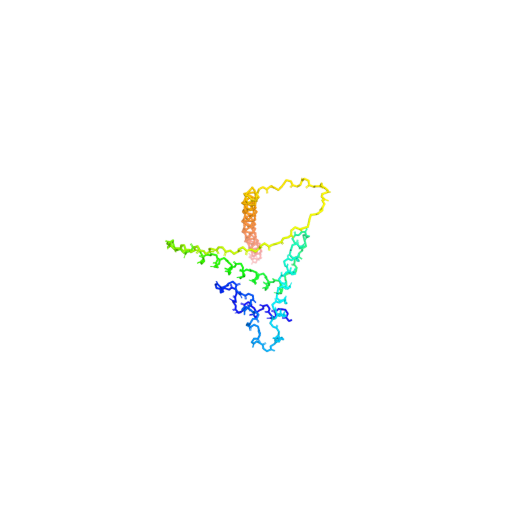A 1 198 ? -29.543 -2.923 56.136 1.00 81.50 198 MET A N 1
ATOM 1602 C CA . MET A 1 198 ? -29.531 -3.965 57.169 1.00 81.50 198 MET A CA 1
ATOM 1603 C C . MET A 1 198 ? -29.423 -3.404 58.593 1.00 81.50 198 MET A C 1
ATOM 1605 O O . MET A 1 198 ? -30.014 -3.962 59.513 1.00 81.50 198 MET A O 1
ATOM 1609 N N . GLY A 1 199 ? -28.750 -2.265 58.789 1.00 71.00 199 GLY A N 1
ATOM 1610 C CA . GLY A 1 199 ? -28.654 -1.612 60.101 1.00 71.00 199 GLY A CA 1
ATOM 1611 C C . GLY A 1 199 ? -29.978 -1.043 60.633 1.00 71.00 199 GLY A C 1
ATOM 1612 O O . GLY A 1 199 ? -30.089 -0.778 61.828 1.00 71.00 199 GLY A O 1
ATOM 1613 N N . LYS A 1 200 ? -30.993 -0.869 59.776 1.00 63.00 200 LYS A N 1
ATOM 1614 C CA . LYS A 1 200 ? -32.316 -0.348 60.164 1.00 63.00 200 LYS A CA 1
ATOM 1615 C C . LYS A 1 200 ? -33.297 -1.422 60.650 1.00 63.00 200 LYS A C 1
ATOM 1617 O O . LYS A 1 200 ? -34.286 -1.058 61.269 1.00 63.00 200 LYS A O 1
ATOM 1622 N N . ASN A 1 201 ? -33.004 -2.709 6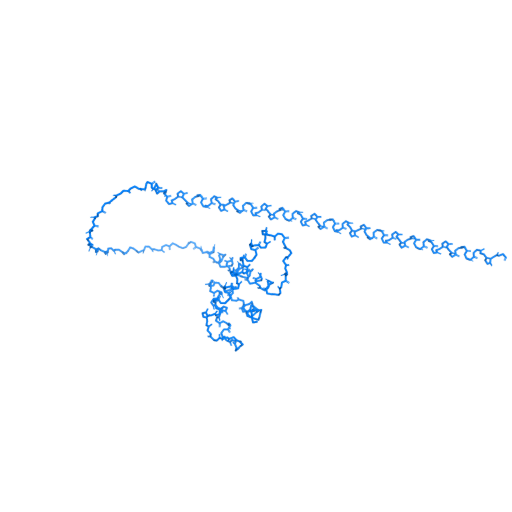0.446 1.00 58.47 201 ASN A N 1
ATOM 1623 C CA . ASN A 1 201 ? -33.870 -3.824 60.861 1.00 58.47 201 ASN A CA 1
ATOM 1624 C C . ASN A 1 201 ? -33.486 -4.439 62.223 1.00 58.47 201 ASN A C 1
ATOM 1626 O O . ASN A 1 201 ? -34.016 -5.482 62.589 1.00 58.47 201 ASN A O 1
ATOM 1630 N N . SER A 1 202 ? -32.552 -3.828 62.961 1.00 54.81 202 SER A N 1
ATOM 1631 C CA . SER A 1 202 ? -32.029 -4.352 64.236 1.00 54.81 202 SER A CA 1
ATOM 1632 C C . SER A 1 202 ? -32.429 -3.515 65.464 1.00 54.81 202 SER A C 1
ATOM 1634 O O . SER A 1 202 ? -31.723 -3.543 66.474 1.00 54.81 202 SER A O 1
ATOM 1636 N N . LYS A 1 203 ? -33.523 -2.751 65.387 1.00 48.94 203 LYS A N 1
ATOM 1637 C CA . LYS A 1 203 ? -34.112 -2.032 66.526 1.00 48.94 203 LYS A CA 1
ATOM 1638 C C . LYS A 1 203 ? -35.569 -2.410 66.706 1.00 48.94 203 LYS A C 1
ATOM 1640 O O . LYS A 1 203 ? -36.259 -2.504 65.669 1.00 48.94 203 LYS A O 1
#

Solvent-accessible surface area (backbone atoms only — not comparable to full-atom values): 12224 Å² total; per-residue (Å²): 110,69,58,60,52,48,52,54,38,57,74,60,49,27,31,69,43,80,74,84,46,18,66,58,47,26,26,57,56,49,55,77,38,88,92,50,78,82,50,54,66,60,47,41,49,50,56,48,49,54,53,56,48,50,57,49,51,48,63,49,42,74,71,44,94,59,85,76,81,88,40,75,59,53,55,52,51,52,52,48,50,52,41,44,54,50,17,53,50,54,38,53,61,63,63,75,71,67,81,93,75,81,88,79,90,80,90,80,82,90,83,91,81,88,83,82,90,85,89,85,86,86,87,90,75,92,72,77,78,72,60,74,67,64,57,51,55,54,50,52,51,52,52,51,53,47,54,50,51,54,51,52,51,51,52,50,52,54,50,52,52,54,49,52,53,49,50,53,50,50,50,53,53,48,54,50,50,54,52,52,49,51,53,51,48,53,51,50,54,50,53,54,52,50,51,61,58,59,65,66,74,77,119

Sequence (203 aa):
MDVLMLREVLASQAFLQKNGLGRKNAADNLLQLPVFPPMLTARRECTNLLVCQFKKDRLTNEKSSGIEEVTEKSILLEELLSLEEEGERKAMEGLSRTDPSPSTSNDIDTGDSSSSFRSTPSPDGLNKKRKPEENMYAFLEEKEKQRRREKEEELALRRMELELQREQQEEGMKARREAEEFVREKRRAFLQMMHMFMGKNSK

Mean predicted aligned error: 20.03 Å

Secondary structure (DSSP, 8-state):
-HHHHHHHHHHTTGGGSTTS-HHHHHHHHHHT-TTS-S-HHHHHHHHHHHHHHHHHHHHHHTTS-PPP---HHHHHHHHHHHHHHHHHHHHHHHHS-----------------------------------HHHHHHHHHHHHHHHHHHHHHHHHHHHHHHHHHHHHHHHHHHHHHHHHHHHHHHHHHHHHHHHHHHHGGG--

Radius of gyration: 33.58 Å; Cα contacts (8 Å, |Δi|>4): 73; chains: 1; bounding box: 70×49×118 Å

Organism: NCBI:txid259542

pLDDT: mean 76.37, std 17.75, range [33.78, 95.38]